Protein AF-A0A9D1C1U4-F1 (afdb_monomer_lite)

Sequence (308 aa):
MTIKELNSYFKNENCLIGSNNAYQFVYKVNNRIFSPVHDNTEYKKKMRYGLSLIKNTNAEGFEELFSFFSDSNLLYNFDKKFNSLFNDFVNVFPYLIPIFGLKFYDGDINSMLCGYGITTLSIEDIKSFYIDLYETLTEMLSLVIALNNLMHRNDYRIMVSNPRKISDFSNFISLSKGNKKKFINSNEFFDCTFKDSMESNIRNAFGHNDYEFRGSTQEIIYNTSGNLNDRREQSMFLAELCYNTLNMFLSLLNFYFLVYYVRRTKYAVTNSLSSHISELDLEDSSEKAGRNDKCPCGSGEKYKKCCG

Radius of gyration: 21.21 Å; chains: 1; bounding box: 51×63×48 Å

Structure (mmCIF, N/CA/C/O backbone):
data_AF-A0A9D1C1U4-F1
#
_entry.id   AF-A0A9D1C1U4-F1
#
loop_
_atom_site.group_PDB
_atom_site.id
_atom_site.type_symbol
_atom_site.label_atom_id
_atom_site.label_alt_id
_atom_site.label_comp_id
_atom_site.label_asym_id
_atom_site.label_entity_id
_atom_site.label_seq_id
_atom_site.pdbx_PDB_ins_code
_atom_site.Cartn_x
_atom_site.Cartn_y
_atom_site.Cartn_z
_atom_site.occupancy
_atom_site.B_iso_or_equiv
_atom_site.auth_seq_id
_atom_site.auth_comp_id
_atom_site.auth_asym_id
_atom_site.auth_atom_id
_atom_site.pdbx_PDB_model_num
ATOM 1 N N . MET A 1 1 ? 2.023 26.197 -5.159 1.00 52.44 1 MET A N 1
ATOM 2 C CA . MET A 1 1 ? 2.432 26.870 -3.921 1.00 52.44 1 MET A CA 1
ATOM 3 C C . MET A 1 1 ? 3.819 27.431 -4.160 1.00 52.44 1 MET A C 1
ATOM 5 O O . MET A 1 1 ? 4.689 26.675 -4.579 1.00 52.44 1 MET A O 1
ATOM 9 N N . THR A 1 2 ? 4.007 28.737 -4.029 1.00 46.97 2 THR A N 1
ATOM 10 C CA . THR A 1 2 ? 5.319 29.372 -4.215 1.00 46.97 2 THR A CA 1
ATOM 11 C C . THR A 1 2 ? 6.191 29.158 -2.973 1.00 46.97 2 THR A C 1
ATOM 13 O O . THR A 1 2 ? 5.682 28.968 -1.870 1.00 46.97 2 THR A O 1
ATOM 16 N N . ILE A 1 3 ? 7.519 29.227 -3.117 1.00 44.12 3 ILE A N 1
ATOM 17 C CA . ILE A 1 3 ? 8.463 29.190 -1.978 1.00 44.12 3 ILE A CA 1
ATOM 18 C C . ILE A 1 3 ? 8.113 30.274 -0.938 1.00 44.12 3 ILE A C 1
ATOM 20 O O . ILE A 1 3 ? 8.284 30.081 0.263 1.00 44.12 3 ILE A O 1
ATOM 24 N N . LYS A 1 4 ? 7.549 31.400 -1.392 1.00 42.75 4 LYS A N 1
ATOM 25 C CA . LYS A 1 4 ? 7.045 32.485 -0.541 1.00 42.75 4 LYS A CA 1
ATOM 26 C C . LYS A 1 4 ? 5.867 32.058 0.340 1.00 42.75 4 LYS A C 1
ATOM 28 O O . LYS A 1 4 ? 5.852 32.409 1.515 1.00 42.75 4 LYS A O 1
ATOM 33 N N . GLU A 1 5 ? 4.922 31.293 -0.201 1.00 49.78 5 GLU A N 1
ATOM 34 C CA . GLU A 1 5 ? 3.767 30.770 0.545 1.00 49.78 5 GLU A CA 1
ATOM 35 C C . GLU A 1 5 ? 4.199 29.729 1.581 1.00 49.78 5 GLU A C 1
ATOM 37 O O . GLU A 1 5 ? 3.782 29.819 2.732 1.00 49.78 5 GLU A O 1
ATOM 42 N N . LEU A 1 6 ? 5.112 28.819 1.215 1.00 49.91 6 LEU A N 1
ATOM 43 C CA . LEU A 1 6 ? 5.733 27.874 2.154 1.00 49.91 6 LEU A CA 1
ATOM 44 C C . LEU A 1 6 ? 6.430 28.613 3.304 1.00 49.91 6 LEU A C 1
ATOM 46 O O . LEU A 1 6 ? 6.151 28.348 4.469 1.00 49.91 6 LEU A O 1
ATOM 50 N N . ASN A 1 7 ? 7.281 29.591 2.988 1.00 46.16 7 ASN A N 1
ATOM 51 C CA . ASN A 1 7 ? 8.045 30.346 3.985 1.00 46.16 7 ASN A CA 1
ATOM 52 C C . ASN A 1 7 ? 7.170 31.216 4.899 1.00 46.16 7 ASN A C 1
ATOM 54 O O . ASN A 1 7 ? 7.500 31.386 6.072 1.00 46.16 7 ASN A O 1
ATOM 58 N N . SER A 1 8 ? 6.065 31.766 4.389 1.00 52.78 8 SER A N 1
ATOM 59 C CA . SER A 1 8 ? 5.084 32.483 5.213 1.00 52.78 8 SER A CA 1
ATOM 60 C C . SER A 1 8 ? 4.370 31.542 6.185 1.00 52.78 8 SER A C 1
ATOM 62 O O . SER A 1 8 ? 4.103 31.930 7.320 1.00 52.78 8 SER A O 1
ATOM 64 N N . TYR A 1 9 ? 4.100 30.305 5.761 1.00 48.69 9 TYR A N 1
ATOM 65 C CA . TYR A 1 9 ? 3.496 29.269 6.599 1.00 48.69 9 TYR A CA 1
ATOM 66 C C . TYR A 1 9 ? 4.453 28.804 7.712 1.00 48.69 9 TYR A C 1
ATOM 68 O O . TYR A 1 9 ? 4.051 28.708 8.867 1.00 48.69 9 TYR A O 1
ATOM 76 N N . PHE A 1 10 ? 5.741 28.610 7.396 1.00 48.19 10 PHE A N 1
ATOM 77 C CA . PHE A 1 10 ? 6.774 28.218 8.370 1.00 48.19 10 PHE A CA 1
ATOM 78 C C . PHE A 1 10 ? 7.138 29.310 9.388 1.00 48.19 10 PHE A C 1
ATOM 80 O O . PHE A 1 10 ? 7.647 28.989 10.457 1.00 48.19 10 PHE A O 1
ATOM 87 N N . LYS A 1 11 ? 6.911 30.594 9.076 1.00 49.59 11 LYS A N 1
ATOM 88 C CA . LYS A 1 11 ? 7.202 31.710 9.996 1.00 49.59 11 LYS A CA 1
ATOM 89 C C . LYS A 1 11 ? 6.114 31.960 11.040 1.00 49.59 11 LYS A C 1
ATOM 91 O O . LYS A 1 11 ? 6.431 32.500 12.095 1.00 49.59 11 LYS A O 1
ATOM 96 N N . ASN A 1 12 ? 4.860 31.617 10.741 1.00 47.84 12 ASN A N 1
ATOM 97 C CA . ASN A 1 12 ? 3.715 31.982 11.583 1.00 47.84 12 ASN A CA 1
ATOM 98 C C . ASN A 1 12 ? 3.310 30.903 12.590 1.00 47.84 12 ASN A C 1
ATOM 100 O O . ASN A 1 12 ? 2.636 31.215 13.568 1.00 47.84 12 ASN A O 1
ATOM 104 N N . GLU A 1 13 ? 3.737 29.657 12.403 1.00 44.12 13 GLU A N 1
ATOM 105 C CA . GLU A 1 13 ? 3.533 28.612 13.397 1.00 44.12 13 GLU A CA 1
ATOM 106 C C . GLU A 1 13 ? 4.868 28.298 14.066 1.00 44.12 13 GLU A C 1
ATOM 108 O O . GLU A 1 13 ? 5.798 27.820 13.419 1.00 44.12 13 GLU A O 1
ATOM 113 N N . ASN A 1 14 ? 4.957 28.536 15.379 1.00 38.69 14 ASN A N 1
ATOM 114 C CA . ASN A 1 14 ? 5.928 27.869 16.246 1.00 38.69 14 ASN A CA 1
ATOM 115 C C . ASN A 1 14 ? 5.664 26.360 16.145 1.00 38.69 14 ASN A C 1
ATOM 117 O O . ASN A 1 14 ? 4.955 25.780 16.968 1.00 38.69 14 ASN A O 1
ATOM 121 N N . CYS A 1 15 ? 6.165 25.748 15.074 1.00 38.00 15 CYS A N 1
ATOM 122 C CA . CYS A 1 15 ? 5.953 24.359 14.722 1.00 38.00 15 CYS A CA 1
ATOM 123 C C . CYS A 1 15 ? 6.810 23.514 15.663 1.00 38.00 15 CYS A C 1
ATOM 125 O O . CYS A 1 15 ? 7.892 23.039 15.327 1.00 38.00 15 CYS A O 1
ATOM 127 N N . LEU A 1 16 ? 6.335 23.385 16.901 1.00 34.03 16 LEU A N 1
ATOM 128 C CA . LEU A 1 16 ? 6.795 22.358 17.810 1.00 34.03 16 LEU A CA 1
ATOM 129 C C . LEU A 1 16 ? 6.400 21.031 17.165 1.00 34.03 16 LEU A C 1
ATOM 131 O O . LEU A 1 16 ? 5.218 20.668 17.110 1.00 34.03 16 LEU A O 1
ATOM 135 N N . ILE A 1 17 ? 7.414 20.358 16.622 1.00 35.81 17 ILE A N 1
ATOM 136 C CA . ILE A 1 17 ? 7.396 18.964 16.189 1.00 35.81 17 ILE A CA 1
ATOM 137 C C . ILE A 1 17 ? 6.839 18.162 17.375 1.00 35.81 17 ILE A C 1
ATOM 139 O O . ILE A 1 17 ? 7.536 17.923 18.354 1.00 35.81 17 ILE A O 1
ATOM 143 N N . GLY A 1 18 ? 5.538 17.868 17.341 1.00 35.97 18 GLY A N 1
ATOM 144 C CA . GLY A 1 18 ? 4.796 17.319 18.481 1.00 35.97 18 GLY A CA 1
ATOM 145 C C . GLY A 1 18 ? 3.327 17.751 18.558 1.00 35.97 18 GLY A C 1
ATOM 146 O O . GLY A 1 18 ? 2.528 17.060 19.181 1.00 35.97 18 GLY A O 1
ATOM 147 N N . SER A 1 19 ? 2.931 18.843 17.895 1.00 46.69 19 SER A N 1
ATOM 148 C CA . SER A 1 19 ? 1.519 19.245 17.798 1.00 46.69 19 SER A CA 1
ATOM 149 C C . SER A 1 19 ? 0.827 18.641 16.564 1.00 46.69 19 SER A C 1
ATOM 151 O O . SER A 1 19 ? 1.435 18.469 15.507 1.00 46.69 19 SER A O 1
ATOM 153 N N . ASN A 1 20 ? -0.475 18.347 16.675 1.00 56.94 20 ASN A N 1
ATOM 154 C CA . ASN A 1 20 ? -1.344 17.854 15.589 1.00 56.94 20 ASN A CA 1
ATOM 155 C C . ASN A 1 20 ? -1.240 18.712 14.299 1.00 56.94 20 ASN A C 1
ATOM 157 O O . ASN A 1 20 ? -1.415 18.208 13.190 1.00 56.94 20 ASN A O 1
ATOM 161 N N . ASN A 1 21 ? -0.871 19.990 14.433 1.00 57.84 21 ASN A N 1
ATOM 162 C CA . ASN A 1 21 ? -0.708 20.942 13.332 1.00 57.84 21 ASN A CA 1
ATOM 163 C C . ASN A 1 21 ? 0.473 20.594 12.411 1.00 57.84 21 ASN A C 1
ATOM 165 O O . ASN A 1 21 ? 0.313 20.597 11.191 1.00 57.84 21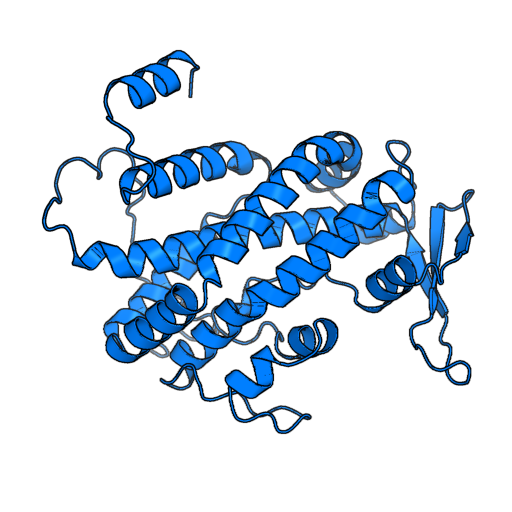 ASN A O 1
ATOM 169 N N . ALA A 1 22 ? 1.623 20.192 12.969 1.00 63.12 22 ALA A N 1
ATOM 170 C CA . ALA A 1 22 ? 2.789 19.782 12.180 1.00 63.12 22 ALA A CA 1
ATOM 171 C C . ALA A 1 22 ? 2.464 18.564 11.299 1.00 63.12 22 ALA A C 1
ATOM 173 O O . ALA A 1 22 ? 2.810 18.504 10.119 1.00 63.12 22 ALA A O 1
ATOM 174 N N . TYR A 1 23 ? 1.724 17.612 11.867 1.00 66.31 23 TYR A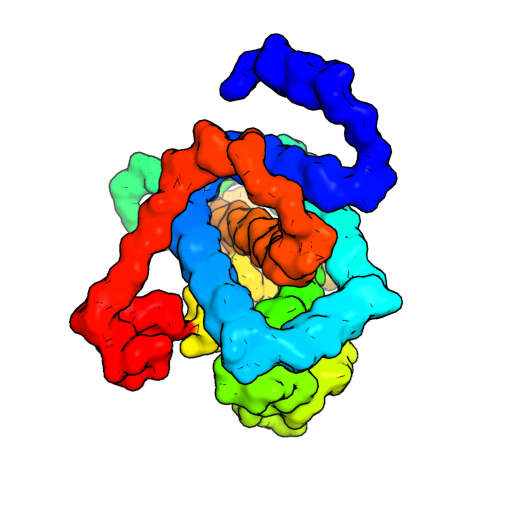 N 1
ATOM 175 C CA . TYR A 1 23 ? 1.318 16.392 11.181 1.00 66.31 23 TYR A CA 1
ATOM 176 C C . TYR A 1 23 ? 0.351 16.673 10.020 1.00 66.31 23 TYR A C 1
ATOM 178 O O . TYR A 1 23 ? 0.489 16.126 8.924 1.00 66.31 23 TYR A O 1
ATOM 186 N N . GLN A 1 24 ? -0.611 17.573 10.241 1.00 68.69 24 GLN A N 1
ATOM 187 C CA . GLN A 1 24 ? -1.529 18.041 9.201 1.00 68.69 24 GLN A CA 1
ATOM 188 C C . GLN A 1 24 ? -0.811 18.809 8.093 1.00 68.69 24 GLN A C 1
ATOM 190 O O . GLN A 1 24 ? -1.154 18.650 6.921 1.00 68.69 24 GLN A O 1
ATOM 195 N N . PHE A 1 25 ? 0.190 19.612 8.443 1.00 71.56 25 PHE A N 1
ATOM 196 C CA . PHE A 1 25 ? 0.987 20.345 7.472 1.00 71.56 25 PHE A CA 1
ATOM 197 C C . PHE A 1 25 ? 1.770 19.402 6.551 1.00 71.56 25 PHE A C 1
ATOM 199 O O . PHE A 1 25 ? 1.636 19.498 5.331 1.00 71.56 25 PHE A O 1
ATOM 206 N N . VAL A 1 26 ? 2.516 18.443 7.115 1.00 76.56 26 VAL A N 1
ATOM 207 C CA . VAL A 1 26 ? 3.280 17.456 6.327 1.00 76.56 26 VAL A CA 1
ATOM 208 C C . VAL A 1 26 ? 2.354 16.677 5.392 1.00 76.56 26 VAL A C 1
ATOM 210 O O . VAL A 1 26 ? 2.658 16.522 4.210 1.00 76.56 26 VAL A O 1
ATOM 213 N N . TYR A 1 27 ? 1.175 16.276 5.878 1.00 82.31 27 TYR A N 1
ATOM 214 C CA . TYR A 1 27 ? 0.151 15.650 5.042 1.00 82.31 27 TYR A CA 1
ATOM 215 C C . TYR A 1 27 ? -0.276 16.533 3.867 1.00 82.31 27 TYR A C 1
ATOM 217 O O . TYR A 1 27 ? -0.320 16.058 2.731 1.00 82.31 27 TYR A O 1
ATOM 225 N N . LYS A 1 28 ? -0.579 17.815 4.111 1.00 77.81 28 LYS A N 1
ATOM 226 C CA . LYS A 1 28 ? -1.004 18.753 3.060 1.00 77.81 28 LYS A CA 1
ATOM 227 C C . LYS A 1 28 ? 0.084 18.932 2.000 1.00 77.81 28 LYS A C 1
ATOM 229 O O . LYS A 1 28 ? -0.224 18.901 0.808 1.00 77.81 28 LYS A O 1
ATOM 234 N N . VAL A 1 29 ? 1.341 19.062 2.427 1.00 81.62 29 VAL A N 1
ATOM 235 C CA . VAL A 1 29 ? 2.502 19.166 1.532 1.00 81.62 29 VAL A CA 1
ATOM 236 C C . VAL A 1 29 ? 2.639 17.904 0.682 1.00 81.62 29 VAL A C 1
ATOM 238 O O . VAL A 1 29 ? 2.611 18.003 -0.544 1.00 81.62 29 VAL A O 1
ATOM 241 N N . ASN A 1 30 ? 2.683 16.722 1.302 1.00 83.50 30 ASN A N 1
ATOM 242 C CA . ASN A 1 30 ? 2.813 15.448 0.591 1.00 83.50 30 ASN A CA 1
ATOM 243 C C . ASN A 1 30 ? 1.658 15.223 -0.388 1.00 83.50 30 ASN A C 1
ATOM 245 O O . ASN A 1 30 ? 1.873 14.863 -1.543 1.00 83.50 30 ASN A O 1
ATOM 249 N N . ASN A 1 31 ? 0.426 15.506 0.035 1.00 81.88 31 ASN A N 1
ATOM 250 C CA . ASN A 1 31 ? -0.737 15.381 -0.828 1.00 81.88 31 ASN A CA 1
ATOM 251 C C . ASN A 1 31 ? -0.649 16.279 -2.074 1.00 81.88 31 ASN A C 1
ATOM 253 O O . ASN A 1 31 ? -1.061 15.871 -3.158 1.00 81.88 31 ASN A O 1
ATOM 257 N N . ARG A 1 32 ? -0.110 17.495 -1.939 1.00 81.31 32 ARG A N 1
ATOM 258 C CA . ARG A 1 32 ? 0.058 18.408 -3.075 1.00 81.31 32 ARG A CA 1
ATOM 259 C C . ARG A 1 32 ? 1.228 18.015 -3.975 1.00 81.31 32 ARG A C 1
ATOM 261 O O . ARG A 1 32 ? 1.112 18.167 -5.185 1.00 81.31 32 ARG A O 1
ATOM 268 N N . ILE A 1 33 ? 2.324 17.517 -3.403 1.00 83.62 33 ILE A N 1
ATOM 269 C CA . ILE A 1 33 ? 3.478 17.008 -4.162 1.00 83.62 33 ILE A CA 1
ATOM 270 C C . ILE A 1 33 ? 3.050 15.842 -5.059 1.00 83.62 33 ILE A C 1
ATOM 272 O O . ILE A 1 33 ? 3.442 15.791 -6.220 1.00 83.62 33 ILE A O 1
ATOM 276 N N . PHE A 1 34 ? 2.208 14.942 -4.546 1.00 84.25 34 PHE A N 1
ATOM 277 C CA . PHE A 1 34 ? 1.822 13.727 -5.263 1.00 84.25 34 PHE A CA 1
ATOM 278 C C . PHE A 1 34 ? 0.554 13.825 -6.098 1.00 84.25 34 PHE A C 1
ATOM 280 O O . PHE A 1 34 ? 0.318 12.926 -6.902 1.00 84.25 34 PHE A O 1
ATOM 287 N N . SER A 1 35 ? -0.230 14.900 -5.985 1.00 84.00 35 SER A N 1
ATOM 288 C CA . SER A 1 35 ? -1.453 15.041 -6.782 1.00 84.00 35 SER A CA 1
ATOM 289 C C . SER A 1 35 ? -1.257 14.883 -8.301 1.00 84.00 35 SER A C 1
ATOM 291 O O . SER A 1 35 ? -2.175 14.372 -8.933 1.00 84.00 35 SER A O 1
ATOM 293 N N . PRO A 1 36 ? -0.110 15.249 -8.922 1.00 83.62 36 PRO A N 1
ATOM 294 C CA . PRO A 1 36 ? 0.104 14.999 -10.353 1.00 83.62 36 PRO A CA 1
ATOM 295 C C . PRO A 1 36 ? 0.349 13.524 -10.710 1.00 83.62 36 PRO A C 1
ATOM 297 O O . PRO A 1 36 ? 0.140 13.125 -11.851 1.00 83.62 36 PRO A O 1
ATOM 300 N N . VAL A 1 37 ? 0.836 12.720 -9.761 1.00 82.06 37 VAL A N 1
ATOM 301 C CA . VAL A 1 37 ? 1.250 11.320 -9.982 1.00 82.06 37 VAL A CA 1
ATOM 302 C C . VAL A 1 37 ? 0.176 10.336 -9.496 1.00 82.06 37 VAL A C 1
ATOM 304 O O . VAL A 1 37 ? 0.099 9.195 -9.970 1.00 82.06 37 VAL A O 1
ATOM 307 N N . HIS A 1 38 ? -0.664 10.789 -8.562 1.00 85.69 38 HIS A N 1
ATOM 308 C CA . HIS A 1 38 ? -1.634 9.981 -7.840 1.00 85.69 38 HIS A CA 1
ATOM 309 C C . HIS A 1 38 ? -2.914 10.767 -7.533 1.00 85.69 38 HIS A C 1
ATOM 311 O O . HIS A 1 38 ? -2.970 11.522 -6.558 1.00 85.69 38 HIS A O 1
ATOM 317 N N . ASP A 1 39 ? -3.959 10.559 -8.336 1.00 84.31 39 ASP A N 1
ATOM 318 C CA . ASP A 1 39 ? -5.303 11.005 -7.968 1.00 84.31 39 ASP A CA 1
ATOM 319 C C . ASP A 1 39 ? -5.899 10.042 -6.937 1.00 84.31 39 ASP A C 1
ATOM 321 O O . ASP A 1 39 ? -6.169 8.871 -7.198 1.00 84.31 39 ASP A O 1
ATOM 325 N N . ASN A 1 40 ? -6.085 10.559 -5.731 1.00 83.38 40 ASN A N 1
ATOM 326 C CA . ASN A 1 40 ? -6.606 9.839 -4.579 1.00 83.38 40 ASN A CA 1
ATOM 327 C C . ASN A 1 40 ? -7.910 10.458 -4.060 1.00 83.38 40 ASN A C 1
ATOM 329 O O . ASN A 1 40 ? -8.286 10.214 -2.913 1.00 83.38 40 ASN A O 1
ATOM 333 N N . THR A 1 41 ? -8.594 11.277 -4.859 1.00 85.44 41 THR A N 1
ATOM 334 C CA . THR A 1 41 ? -9.794 12.010 -4.432 1.00 85.44 41 THR A CA 1
ATOM 335 C C . THR A 1 41 ? -10.880 11.061 -3.926 1.00 85.44 41 THR A C 1
ATOM 337 O O . THR A 1 41 ? -11.349 11.189 -2.790 1.00 85.44 41 THR A O 1
ATOM 340 N N . GLU A 1 42 ? -11.203 10.035 -4.711 1.00 85.88 42 GLU A N 1
ATOM 341 C CA . GLU A 1 42 ? -12.190 9.017 -4.336 1.00 85.88 42 GLU A CA 1
ATOM 342 C C . GLU A 1 42 ? -11.719 8.152 -3.162 1.00 85.88 42 GLU A C 1
ATOM 344 O O . GLU A 1 42 ? -12.482 7.886 -2.230 1.00 85.88 42 GLU A O 1
ATOM 349 N N . TYR A 1 43 ? -10.431 7.795 -3.135 1.00 88.19 43 TYR A N 1
ATOM 350 C CA . TYR A 1 43 ? -9.836 7.068 -2.014 1.00 88.19 43 TYR A CA 1
ATOM 351 C C . TYR A 1 43 ? -10.020 7.826 -0.691 1.00 88.19 43 TYR A C 1
ATOM 353 O O . TYR A 1 43 ? -10.511 7.273 0.293 1.00 88.19 43 TYR A O 1
ATOM 361 N N . LYS A 1 44 ? -9.704 9.124 -0.669 1.00 85.88 44 LYS A N 1
ATOM 362 C CA . LYS A 1 44 ? -9.859 9.984 0.510 1.00 85.88 44 LYS A CA 1
ATOM 363 C C . LYS A 1 44 ? -11.306 10.095 0.975 1.00 85.88 44 LYS A C 1
ATOM 365 O O . LYS A 1 44 ? -11.561 10.044 2.179 1.00 85.88 44 LYS A O 1
ATOM 370 N N . LYS A 1 45 ? -12.256 10.286 0.049 1.00 86.44 45 LYS A N 1
ATOM 371 C CA . LYS A 1 45 ? -13.693 10.328 0.374 1.00 86.44 45 LYS A CA 1
ATOM 372 C C . LYS A 1 45 ? -14.117 9.027 1.051 1.00 86.44 45 LYS A C 1
ATOM 374 O O . LYS A 1 45 ? -14.703 9.064 2.132 1.00 86.44 45 LYS A O 1
ATOM 379 N N . LYS A 1 46 ? -13.721 7.890 0.477 1.00 88.94 46 LYS A N 1
ATOM 380 C CA . LYS A 1 46 ? -14.017 6.566 1.021 1.00 88.94 46 LYS A CA 1
ATOM 381 C C . LYS A 1 46 ? -13.408 6.349 2.407 1.00 88.94 46 LYS A C 1
ATOM 383 O O . LYS A 1 46 ? -14.127 5.961 3.320 1.00 88.94 46 LYS A O 1
ATOM 388 N N . MET A 1 47 ? -12.125 6.652 2.611 1.00 90.94 47 MET A N 1
ATOM 389 C CA . MET A 1 47 ? -11.481 6.471 3.922 1.00 90.94 47 MET A CA 1
ATOM 390 C C . MET A 1 47 ? -12.135 7.328 5.012 1.00 90.94 47 MET A C 1
ATOM 392 O O . MET A 1 47 ? -12.405 6.828 6.104 1.00 90.94 47 MET A O 1
ATOM 396 N N . ARG A 1 48 ? -12.458 8.594 4.707 1.00 88.19 48 ARG A N 1
ATOM 397 C CA . ARG A 1 48 ? -13.192 9.476 5.631 1.00 88.19 48 ARG A CA 1
ATOM 398 C C . ARG A 1 48 ? -14.561 8.904 5.988 1.00 88.19 48 ARG A C 1
ATOM 400 O O . ARG A 1 48 ? -14.904 8.854 7.166 1.00 88.19 48 ARG A O 1
ATOM 407 N N . TYR A 1 49 ? -15.311 8.441 4.988 1.00 88.94 49 TYR A N 1
ATOM 408 C CA . TYR A 1 49 ? -16.613 7.816 5.201 1.00 88.94 49 TYR A CA 1
ATOM 409 C C . TYR A 1 49 ? -16.503 6.579 6.101 1.00 88.94 49 TYR A C 1
ATOM 411 O O . TYR A 1 49 ? -17.187 6.507 7.121 1.00 88.94 49 TYR A O 1
ATOM 419 N N . GLY A 1 50 ? -15.597 5.649 5.786 1.00 90.00 50 GLY A N 1
ATOM 420 C CA . GLY A 1 50 ? -15.449 4.410 6.546 1.00 90.00 50 GLY A CA 1
ATOM 421 C C . GLY A 1 50 ? -15.072 4.645 8.009 1.00 90.00 50 GLY A C 1
ATOM 422 O O . GLY A 1 50 ? -15.673 4.069 8.912 1.00 90.00 50 GLY A O 1
ATOM 423 N N . LEU A 1 51 ? -14.129 5.555 8.259 1.00 91.44 51 LEU A N 1
ATOM 424 C CA . LEU A 1 51 ? -13.733 5.915 9.621 1.00 91.44 51 LEU A CA 1
ATOM 425 C C . LEU A 1 51 ? -14.848 6.645 10.378 1.00 91.44 51 LEU A C 1
ATOM 427 O O . LEU A 1 51 ? -15.023 6.410 11.572 1.00 91.44 51 LEU A O 1
ATOM 431 N N . SER A 1 52 ? -15.637 7.486 9.698 1.00 88.44 52 SER A N 1
ATOM 432 C CA . SER A 1 52 ? -16.806 8.123 10.317 1.00 88.44 52 SER A CA 1
ATOM 433 C C . SER A 1 52 ? -17.869 7.100 10.724 1.00 88.44 52 SER A C 1
ATOM 435 O O . SER A 1 52 ? -18.438 7.208 11.808 1.00 88.44 52 SER A O 1
ATOM 437 N N . LEU A 1 53 ? -18.090 6.072 9.898 1.00 89.31 53 LEU A N 1
ATOM 438 C CA . LEU A 1 53 ? -19.052 5.012 10.174 1.00 89.31 53 LEU A CA 1
ATOM 439 C C . LEU A 1 53 ? -18.614 4.171 11.374 1.00 89.31 53 LEU A C 1
ATOM 441 O O . LEU A 1 53 ? -19.404 3.989 12.298 1.00 89.31 53 LEU A O 1
ATOM 445 N N . ILE A 1 54 ? -17.348 3.738 11.402 1.00 92.00 54 ILE A N 1
ATOM 446 C CA . ILE A 1 54 ? -16.756 3.049 12.557 1.00 92.00 54 ILE A CA 1
ATOM 447 C C . ILE A 1 54 ? -16.934 3.889 13.820 1.00 92.00 54 ILE A C 1
ATOM 449 O O . ILE A 1 54 ? -17.434 3.393 14.819 1.00 92.00 54 ILE A O 1
ATOM 453 N N . LYS A 1 55 ? -16.577 5.174 13.783 1.00 86.75 55 LYS A N 1
ATOM 454 C CA . LYS A 1 55 ? -16.652 6.033 14.969 1.00 86.75 55 LYS A CA 1
ATOM 455 C C . LYS A 1 55 ? -18.083 6.212 15.482 1.00 86.75 55 LYS A C 1
ATOM 457 O O . LYS A 1 55 ? -18.288 6.267 16.687 1.00 86.75 55 LYS A O 1
ATOM 462 N N . ASN A 1 56 ? -19.064 6.295 14.585 1.00 85.75 56 ASN A N 1
ATOM 463 C CA . ASN A 1 56 ? -20.470 6.455 14.961 1.00 85.75 56 ASN A CA 1
ATOM 464 C C . ASN A 1 56 ? -21.103 5.158 15.484 1.00 85.75 56 ASN A C 1
ATOM 466 O O . ASN A 1 56 ? -22.045 5.219 16.267 1.00 85.75 56 ASN A O 1
ATOM 470 N N . THR A 1 57 ? -20.618 4.000 15.034 1.00 89.50 57 THR A N 1
ATOM 471 C CA . THR A 1 57 ? -21.182 2.685 15.387 1.00 89.50 57 THR A CA 1
ATOM 472 C C . THR A 1 57 ? -20.437 2.007 16.535 1.00 89.50 57 THR A C 1
ATOM 474 O O . THR A 1 57 ? -21.053 1.295 17.322 1.00 89.50 57 THR A O 1
ATOM 477 N N . ASN A 1 58 ? -19.133 2.252 16.657 1.00 92.19 58 ASN A N 1
ATOM 478 C CA . ASN A 1 58 ? -18.237 1.621 17.617 1.00 92.19 58 ASN A CA 1
ATOM 479 C C . ASN A 1 58 ? -17.048 2.532 17.976 1.00 92.19 58 ASN A C 1
ATOM 481 O O . ASN A 1 58 ? -15.891 2.275 17.628 1.00 92.19 58 ASN A O 1
ATOM 485 N N . ALA A 1 59 ? -17.343 3.631 18.672 1.00 91.38 59 ALA A N 1
ATOM 486 C CA . ALA A 1 59 ? -16.325 4.574 19.132 1.00 91.38 59 ALA A CA 1
ATOM 487 C C . ALA A 1 59 ? -15.307 3.922 20.085 1.00 91.38 59 ALA A C 1
ATOM 489 O O . ALA A 1 59 ? -14.113 4.175 19.959 1.00 91.38 59 ALA A O 1
ATOM 490 N N . GLU A 1 60 ? -15.768 3.074 21.007 1.00 94.44 60 GLU A N 1
ATOM 491 C CA . GLU A 1 60 ? -14.916 2.401 21.995 1.00 94.44 60 GLU A CA 1
ATOM 492 C C . GLU A 1 60 ? -13.919 1.449 21.323 1.00 94.44 60 GLU A C 1
ATOM 494 O O . GLU A 1 60 ? -12.716 1.564 21.544 1.00 94.44 60 GLU A O 1
ATOM 499 N N . GLY A 1 61 ? -14.376 0.597 20.401 1.00 95.19 61 GLY A N 1
ATOM 500 C CA . GLY A 1 61 ? -13.496 -0.297 19.650 1.00 95.19 61 GLY A CA 1
ATOM 501 C C . GLY A 1 61 ? -12.497 0.445 18.755 1.00 95.19 61 GLY A C 1
ATOM 502 O O . GLY A 1 61 ? -11.373 -0.023 18.567 1.00 95.19 61 GLY A O 1
ATOM 503 N N . PHE A 1 62 ? -12.859 1.625 18.236 1.00 95.81 62 PHE A N 1
ATOM 504 C CA . PHE A 1 62 ? -11.910 2.491 17.529 1.00 95.81 62 PHE A CA 1
ATOM 505 C C . PHE A 1 62 ? -10.828 3.042 18.463 1.00 95.81 62 PHE A C 1
ATOM 507 O O . PHE A 1 62 ? -9.657 3.077 18.085 1.00 95.81 62 PHE A O 1
ATOM 514 N N . GLU A 1 63 ? -11.202 3.459 19.672 1.00 94.56 63 GLU A N 1
ATOM 515 C CA . GLU A 1 63 ? -10.268 3.949 20.688 1.00 94.56 63 GLU A CA 1
ATOM 516 C C . GLU A 1 63 ? -9.319 2.847 21.178 1.00 94.56 63 GLU A C 1
ATOM 518 O O . GLU A 1 63 ? -8.111 3.077 21.283 1.00 94.56 63 GLU A O 1
ATOM 523 N N . GLU A 1 64 ? -9.825 1.628 21.386 1.00 96.12 64 GLU A N 1
ATOM 524 C CA . GLU A 1 64 ? -9.000 0.457 21.704 1.00 96.12 64 GLU A CA 1
ATOM 525 C C . GLU A 1 64 ? -8.007 0.138 20.577 1.00 96.12 64 GLU A C 1
ATOM 527 O O . GLU A 1 64 ? -6.815 -0.037 20.837 1.00 96.12 64 GLU A O 1
ATOM 532 N N . LEU A 1 65 ? -8.469 0.109 19.320 1.00 96.25 65 LEU A N 1
ATOM 533 C CA . LEU A 1 65 ? -7.612 -0.113 18.151 1.00 96.25 65 LEU A CA 1
ATOM 534 C C . LEU A 1 65 ? -6.535 0.971 18.057 1.00 96.25 65 LEU A C 1
ATOM 536 O O . LEU A 1 65 ? -5.355 0.662 17.880 1.00 96.25 65 LEU A O 1
ATOM 540 N N . PHE A 1 66 ? -6.918 2.244 18.175 1.00 95.25 66 PHE A N 1
ATOM 541 C CA . PHE A 1 66 ? -5.976 3.356 18.082 1.00 95.25 66 PHE A CA 1
ATOM 542 C C . PHE A 1 66 ? -4.899 3.269 19.168 1.00 95.25 66 PHE A C 1
ATOM 544 O O . PHE A 1 66 ? -3.716 3.452 18.867 1.00 95.25 66 PHE A O 1
ATOM 551 N N . SER A 1 67 ? -5.301 2.961 20.403 1.00 95.12 67 SER A N 1
ATOM 552 C CA . SER A 1 67 ? -4.388 2.801 21.538 1.00 95.12 67 SER A CA 1
ATOM 553 C C . SER A 1 67 ? -3.445 1.626 21.302 1.00 95.12 67 SER A C 1
ATOM 555 O O . SER A 1 67 ? -2.235 1.808 21.353 1.00 95.12 67 SER A O 1
ATOM 557 N N . PHE A 1 68 ? -3.959 0.469 20.867 1.00 95.44 68 PHE A N 1
ATOM 558 C CA . PHE A 1 68 ? -3.130 -0.685 20.514 1.00 95.44 68 PHE A CA 1
ATOM 559 C C . PHE A 1 68 ? -2.034 -0.328 19.498 1.00 95.44 68 PHE A C 1
ATOM 561 O O . PHE A 1 68 ? -0.861 -0.623 19.723 1.00 95.44 68 PHE A O 1
ATOM 568 N N . PHE A 1 69 ? -2.383 0.336 18.392 1.00 95.25 69 PHE A N 1
ATOM 569 C CA . PHE A 1 69 ? -1.421 0.712 17.348 1.00 95.25 69 PHE A CA 1
ATOM 570 C C . PHE A 1 69 ? -0.453 1.831 17.776 1.00 95.25 69 PHE A C 1
ATOM 572 O O . PHE A 1 69 ? 0.665 1.909 17.255 1.00 95.25 69 PHE A O 1
ATOM 579 N N . SER A 1 70 ? -0.870 2.701 18.695 1.00 91.75 70 SER A N 1
ATOM 580 C CA . SER A 1 70 ? -0.042 3.794 19.215 1.00 91.75 70 SER A CA 1
ATOM 581 C C . SER A 1 70 ? 0.940 3.294 20.273 1.00 91.75 70 SER A C 1
ATOM 583 O O . SER A 1 70 ? 2.141 3.511 20.134 1.00 91.75 70 SER A O 1
ATOM 585 N N . ASP A 1 71 ? 0.449 2.554 21.267 1.00 94.00 71 ASP A N 1
ATOM 586 C CA . ASP A 1 71 ? 1.221 2.059 22.412 1.00 94.00 71 ASP A CA 1
ATOM 587 C C . ASP A 1 71 ? 2.251 1.001 21.992 1.00 94.00 71 ASP A C 1
ATOM 589 O O . ASP A 1 71 ? 3.344 0.918 22.550 1.00 94.00 71 ASP A O 1
ATOM 593 N N . SER A 1 72 ? 1.949 0.230 20.942 1.00 92.06 72 SER A N 1
ATOM 594 C CA . SER A 1 72 ? 2.893 -0.710 20.320 1.00 92.06 72 SER A CA 1
ATOM 595 C C . SER A 1 72 ? 3.901 -0.050 19.365 1.00 92.06 72 SER A C 1
ATOM 597 O O . SER A 1 72 ? 4.679 -0.748 18.712 1.00 92.06 72 SER A O 1
ATOM 599 N N . ASN A 1 73 ? 3.904 1.285 19.248 1.00 91.38 73 ASN A N 1
ATOM 600 C CA . ASN A 1 73 ? 4.717 2.062 18.303 1.00 91.38 73 ASN A CA 1
ATOM 601 C C . ASN A 1 73 ? 4.511 1.705 16.817 1.00 91.38 73 ASN A C 1
ATOM 603 O O . ASN A 1 73 ? 5.303 2.126 15.968 1.00 91.38 73 ASN A O 1
ATOM 607 N N . LEU A 1 74 ? 3.453 0.972 16.455 1.00 92.88 74 LEU A N 1
ATOM 608 C CA . LEU A 1 74 ? 3.197 0.584 15.065 1.00 92.88 74 LEU A CA 1
ATOM 609 C C . LEU A 1 74 ? 2.960 1.805 14.173 1.00 92.88 74 LEU A C 1
ATOM 611 O O . LEU A 1 74 ? 3.581 1.903 13.116 1.00 92.88 74 LEU A O 1
ATOM 615 N N . LEU A 1 75 ? 2.143 2.775 14.607 1.00 92.06 75 LEU A N 1
ATOM 616 C CA . LEU A 1 75 ? 1.896 3.981 13.799 1.00 92.06 75 LEU A CA 1
ATOM 617 C C . LEU A 1 75 ? 3.167 4.814 13.592 1.00 92.06 75 LEU A C 1
ATOM 619 O O . LEU A 1 75 ? 3.391 5.339 12.506 1.00 92.06 75 LEU A O 1
ATOM 623 N N . TYR A 1 76 ? 4.016 4.925 14.617 1.00 90.19 76 TYR A N 1
ATOM 624 C CA . TYR A 1 76 ? 5.303 5.615 14.499 1.00 90.19 76 TYR A CA 1
ATOM 625 C C . TYR A 1 76 ? 6.239 4.891 13.518 1.00 90.19 76 TYR A C 1
ATOM 627 O O . TYR A 1 76 ? 6.852 5.514 12.649 1.00 90.19 76 TYR A O 1
ATOM 635 N N . ASN A 1 77 ? 6.310 3.561 13.609 1.00 92.62 77 ASN A N 1
ATOM 636 C CA . ASN A 1 77 ? 7.114 2.745 12.704 1.00 92.62 77 ASN A CA 1
ATOM 637 C C . ASN A 1 77 ? 6.622 2.831 11.254 1.00 92.62 77 ASN A C 1
ATOM 639 O O . ASN A 1 77 ? 7.444 2.861 10.337 1.00 92.62 77 ASN A O 1
ATOM 643 N N . PHE A 1 78 ? 5.307 2.915 11.039 1.00 94.50 78 PHE A N 1
ATOM 644 C CA . PHE A 1 78 ? 4.724 3.140 9.717 1.00 94.50 78 PHE A CA 1
ATOM 645 C C . PHE A 1 78 ? 5.196 4.461 9.113 1.00 94.50 78 PHE A C 1
ATOM 647 O O . PHE A 1 78 ? 5.632 4.472 7.964 1.00 94.50 78 PHE A O 1
ATOM 654 N N . ASP A 1 79 ? 5.205 5.543 9.889 1.00 90.62 79 ASP A N 1
ATOM 655 C CA . ASP A 1 79 ? 5.678 6.845 9.412 1.00 90.62 79 ASP A CA 1
ATOM 656 C C . ASP A 1 79 ? 7.168 6.829 9.083 1.00 90.62 79 ASP A C 1
ATOM 658 O O . ASP A 1 79 ? 7.593 7.348 8.051 1.00 90.62 79 ASP A O 1
ATOM 662 N N . LYS A 1 80 ? 7.978 6.213 9.952 1.00 92.75 80 LYS A N 1
ATOM 663 C CA . LYS A 1 80 ? 9.420 6.080 9.735 1.00 92.75 80 LYS A CA 1
ATOM 664 C C . LYS A 1 80 ? 9.710 5.337 8.429 1.00 92.75 80 LYS A C 1
ATOM 666 O O . LYS A 1 80 ? 10.526 5.799 7.635 1.00 92.75 80 LYS A O 1
ATOM 671 N N . LYS A 1 81 ? 9.024 4.214 8.194 1.00 95.75 81 LYS A N 1
ATOM 672 C CA . LYS A 1 81 ? 9.166 3.417 6.966 1.00 95.75 81 LYS A CA 1
ATOM 673 C C . LYS A 1 81 ? 8.666 4.165 5.738 1.00 95.75 81 LYS A C 1
ATOM 675 O O . LYS A 1 81 ? 9.349 4.161 4.720 1.00 95.75 81 LYS A O 1
ATOM 680 N N . PHE A 1 82 ? 7.529 4.854 5.851 1.00 94.38 82 PHE A N 1
ATOM 681 C CA . PHE A 1 82 ? 7.015 5.708 4.786 1.00 94.38 82 PHE A CA 1
ATOM 682 C C . PHE A 1 82 ? 8.038 6.769 4.377 1.00 94.38 82 PHE A C 1
ATOM 684 O O . PHE A 1 82 ? 8.349 6.882 3.200 1.00 94.38 82 PHE A O 1
ATOM 691 N N . ASN A 1 83 ? 8.593 7.514 5.337 1.00 91.50 83 ASN A N 1
ATOM 692 C CA . ASN A 1 83 ? 9.551 8.580 5.046 1.00 91.50 83 ASN A CA 1
ATOM 693 C C . ASN A 1 83 ? 10.851 8.044 4.426 1.00 91.50 83 ASN A C 1
ATOM 695 O O . ASN A 1 83 ? 11.392 8.680 3.525 1.00 91.50 83 ASN A O 1
ATOM 699 N N . SER A 1 84 ? 11.326 6.873 4.870 1.00 94.69 84 SER A N 1
ATOM 700 C CA . SER A 1 84 ? 12.480 6.202 4.258 1.00 94.69 84 SER A CA 1
ATOM 701 C C . SER A 1 84 ? 12.202 5.856 2.795 1.00 94.69 84 SER A C 1
ATOM 703 O O . SER A 1 84 ? 12.897 6.334 1.907 1.00 94.69 84 SER A O 1
ATOM 705 N N . LEU A 1 85 ? 11.119 5.120 2.535 1.00 96.81 85 LEU A N 1
ATOM 706 C CA . LEU A 1 85 ? 10.748 4.703 1.182 1.00 96.81 85 LEU A CA 1
ATOM 707 C C . LEU A 1 85 ? 10.363 5.875 0.279 1.00 96.81 85 LEU A C 1
ATOM 709 O O . LEU A 1 85 ? 10.553 5.810 -0.930 1.00 96.81 85 LEU A O 1
ATOM 713 N N . PHE A 1 86 ? 9.823 6.953 0.842 1.00 93.62 86 PHE A N 1
ATOM 714 C CA . PHE A 1 86 ? 9.595 8.196 0.118 1.00 93.62 86 PHE A CA 1
ATOM 715 C C . PHE A 1 86 ? 10.918 8.794 -0.371 1.00 93.62 86 PHE A C 1
ATOM 717 O O . PHE A 1 86 ? 11.012 9.179 -1.534 1.00 93.62 86 PHE A O 1
ATOM 724 N N . ASN A 1 87 ? 11.944 8.836 0.482 1.00 92.38 87 ASN A N 1
ATOM 725 C CA . ASN A 1 87 ? 13.267 9.312 0.090 1.00 92.38 87 ASN A CA 1
ATOM 726 C C . ASN A 1 87 ? 13.889 8.421 -0.998 1.00 92.38 87 ASN A C 1
ATOM 728 O O . ASN A 1 87 ? 14.425 8.934 -1.979 1.00 92.38 87 ASN A O 1
ATOM 732 N N . ASP A 1 88 ? 13.753 7.102 -0.875 1.00 95.44 88 ASP A N 1
ATOM 733 C CA . ASP A 1 88 ? 14.238 6.157 -1.887 1.00 95.44 88 ASP A CA 1
ATOM 734 C C . ASP A 1 88 ? 13.491 6.333 -3.216 1.00 95.44 88 ASP A C 1
ATOM 736 O O . ASP A 1 88 ? 14.104 6.394 -4.283 1.00 95.44 88 ASP A O 1
ATOM 740 N N . PHE A 1 89 ? 12.171 6.534 -3.159 1.00 95.12 89 PHE A N 1
ATOM 741 C CA . PHE A 1 89 ? 11.355 6.794 -4.339 1.00 95.12 89 PHE A CA 1
ATOM 742 C C . PHE A 1 89 ? 11.777 8.059 -5.081 1.00 95.12 89 PHE A C 1
ATOM 744 O O . PHE A 1 89 ? 11.800 8.046 -6.306 1.00 95.12 89 PHE A O 1
ATOM 751 N N . VAL A 1 90 ? 12.132 9.142 -4.383 1.00 92.31 90 VAL A N 1
ATOM 752 C CA . VAL A 1 90 ? 12.615 10.373 -5.038 1.00 92.31 90 VAL A CA 1
ATOM 753 C C . VAL A 1 90 ? 13.840 10.092 -5.917 1.00 92.31 90 VAL A C 1
ATOM 755 O O . VAL A 1 90 ? 13.958 10.679 -6.991 1.00 92.31 90 VAL A O 1
ATOM 758 N N . ASN A 1 91 ? 14.703 9.156 -5.510 1.00 93.06 91 ASN A N 1
ATOM 759 C CA . ASN A 1 91 ? 15.880 8.756 -6.282 1.00 93.06 91 ASN A CA 1
ATOM 760 C C . ASN A 1 91 ? 15.541 7.787 -7.426 1.00 93.06 91 ASN A C 1
ATOM 762 O O . ASN A 1 91 ? 16.135 7.875 -8.497 1.00 93.06 91 ASN A O 1
ATOM 766 N N . VAL A 1 92 ? 14.582 6.878 -7.219 1.00 95.12 92 VAL A N 1
ATOM 767 C CA . VAL A 1 92 ? 14.191 5.856 -8.209 1.00 95.12 92 VAL A CA 1
ATOM 768 C C . VAL A 1 92 ? 13.232 6.408 -9.275 1.00 95.12 92 VAL A C 1
ATOM 770 O O . VAL A 1 92 ? 13.262 5.984 -10.430 1.00 95.12 92 VAL A O 1
ATOM 773 N N . PHE A 1 93 ? 12.379 7.373 -8.924 1.00 94.69 93 PHE A N 1
ATOM 774 C CA . PHE A 1 93 ? 11.301 7.870 -9.780 1.00 94.69 93 PHE A CA 1
ATOM 775 C C . PHE A 1 93 ? 11.750 8.401 -11.149 1.00 94.69 93 PHE A C 1
ATOM 777 O O . PHE A 1 93 ? 11.071 8.073 -12.124 1.00 94.69 93 PHE A O 1
ATOM 784 N N . PRO A 1 94 ? 12.866 9.150 -11.292 1.00 94.88 94 PRO A N 1
ATOM 785 C CA . PRO A 1 94 ? 13.351 9.581 -12.603 1.00 94.88 94 PRO A CA 1
ATOM 786 C C . PRO A 1 94 ? 13.525 8.422 -13.589 1.00 94.88 94 PRO A C 1
ATOM 788 O O . PRO A 1 94 ? 13.203 8.555 -14.769 1.00 94.88 94 PRO A O 1
ATOM 791 N N . TYR A 1 95 ? 13.951 7.258 -13.098 1.00 95.94 95 TYR A N 1
ATOM 792 C CA . TYR A 1 95 ? 14.112 6.065 -13.919 1.00 95.94 95 TYR A CA 1
ATOM 793 C C . TYR A 1 95 ? 12.783 5.375 -14.246 1.00 95.94 95 TYR A C 1
ATOM 795 O O . TYR A 1 95 ? 12.682 4.689 -15.260 1.00 95.94 95 TYR A O 1
ATOM 803 N N . LEU A 1 96 ? 11.747 5.590 -13.433 1.00 95.75 96 LEU A N 1
ATOM 804 C CA . LEU A 1 96 ? 10.390 5.081 -13.649 1.00 95.75 96 LEU A CA 1
ATOM 805 C C . LEU A 1 96 ? 9.526 5.989 -14.535 1.00 95.75 96 LEU A C 1
ATOM 807 O O . LEU A 1 96 ? 8.387 5.627 -14.830 1.00 95.75 96 LEU A O 1
ATOM 811 N N . ILE A 1 97 ? 10.034 7.140 -14.995 1.00 94.19 97 ILE A N 1
ATOM 812 C CA . ILE A 1 97 ? 9.285 8.065 -15.862 1.00 94.19 97 ILE A CA 1
ATOM 813 C C . ILE A 1 97 ? 8.702 7.375 -17.107 1.00 94.19 97 ILE A C 1
ATOM 815 O O . ILE A 1 97 ? 7.528 7.623 -17.379 1.00 94.19 97 ILE A O 1
ATOM 819 N N . PRO A 1 98 ? 9.417 6.495 -17.844 1.00 93.75 98 PRO A N 1
ATOM 820 C CA . PRO A 1 98 ? 8.827 5.802 -18.992 1.00 93.75 98 PRO A CA 1
ATOM 821 C C . PRO A 1 98 ? 7.584 4.985 -18.617 1.00 93.75 98 PRO A C 1
ATOM 823 O O . PRO A 1 98 ? 6.572 5.042 -19.307 1.00 93.75 98 PRO A O 1
ATOM 826 N N . ILE A 1 99 ? 7.632 4.297 -17.474 1.00 94.44 99 ILE A N 1
ATOM 827 C CA . ILE A 1 99 ? 6.532 3.480 -16.947 1.00 94.44 99 ILE A CA 1
ATOM 828 C C . ILE A 1 99 ? 5.376 4.347 -16.458 1.00 94.44 99 ILE A C 1
ATOM 830 O O . ILE A 1 99 ? 4.216 4.042 -16.720 1.00 94.44 99 ILE A O 1
ATOM 834 N N . PHE A 1 100 ? 5.673 5.452 -15.771 1.00 92.75 100 PHE A N 1
ATOM 835 C CA . PHE A 1 100 ? 4.659 6.435 -15.400 1.00 92.75 100 PHE A CA 1
ATOM 836 C C . PHE A 1 100 ? 3.984 7.030 -16.644 1.00 92.75 100 PHE A C 1
ATOM 838 O O . PHE A 1 100 ? 2.763 7.182 -16.670 1.00 92.75 100 PHE A O 1
ATOM 845 N N . GLY A 1 101 ? 4.774 7.293 -17.686 1.00 91.69 101 GLY A N 1
ATOM 846 C CA . GLY A 1 101 ? 4.332 7.791 -18.981 1.00 91.69 101 GLY A CA 1
ATOM 847 C C . GLY A 1 101 ? 3.281 6.904 -19.643 1.00 91.69 101 GLY A C 1
ATOM 848 O O . GLY A 1 101 ? 2.362 7.441 -20.254 1.00 91.69 101 GLY A O 1
ATOM 849 N N . LEU A 1 102 ? 3.344 5.578 -19.449 1.00 90.25 102 LEU A N 1
ATOM 850 C CA . LEU A 1 102 ? 2.366 4.622 -19.994 1.00 90.25 102 LEU A CA 1
ATOM 851 C C . LEU A 1 102 ? 0.918 4.944 -19.597 1.00 90.25 102 LEU A C 1
ATOM 853 O O . LEU A 1 102 ? 0.003 4.609 -20.338 1.00 90.25 102 LEU A O 1
ATOM 857 N N . LYS A 1 103 ? 0.693 5.643 -18.474 1.00 86.00 103 LYS A N 1
ATOM 858 C CA . LYS A 1 103 ? -0.649 6.083 -18.051 1.00 86.00 103 LYS A CA 1
ATOM 859 C C . LYS A 1 103 ? -1.315 7.069 -19.017 1.00 86.00 103 LYS A C 1
ATOM 861 O O . LYS A 1 103 ? -2.521 7.269 -18.917 1.00 86.00 103 LYS A O 1
ATOM 866 N N . PHE A 1 104 ? -0.542 7.707 -19.893 1.00 88.88 104 PHE A N 1
ATOM 867 C CA . PHE A 1 104 ? -1.020 8.716 -20.840 1.00 88.88 104 PHE A CA 1
ATOM 868 C C . PHE A 1 104 ? -1.111 8.196 -22.279 1.00 88.88 104 PHE A C 1
ATOM 870 O O . PHE A 1 104 ? -1.444 8.969 -23.173 1.00 88.88 104 PHE A O 1
ATOM 877 N N . TYR A 1 105 ? -0.796 6.919 -22.512 1.00 87.12 105 TYR A N 1
ATOM 878 C CA . TYR A 1 105 ? -0.918 6.299 -23.828 1.00 87.12 105 TYR A CA 1
ATOM 879 C C . TYR A 1 105 ? -2.239 5.546 -23.951 1.00 87.12 105 TYR A C 1
ATOM 881 O O . TYR A 1 105 ? -2.646 4.820 -23.043 1.00 87.12 105 TYR A O 1
ATOM 889 N N . ASP A 1 106 ? -2.862 5.668 -25.119 1.00 81.75 106 ASP A N 1
ATOM 890 C CA . ASP A 1 106 ? -3.990 4.831 -25.505 1.00 81.75 106 ASP A CA 1
ATOM 891 C C . ASP A 1 106 ? -3.464 3.454 -25.939 1.00 81.75 106 ASP A C 1
ATOM 893 O O . ASP A 1 106 ? -2.736 3.330 -26.926 1.00 81.75 106 ASP A O 1
ATOM 897 N N . GLY A 1 107 ? -3.804 2.402 -25.193 1.00 81.00 107 GLY A N 1
ATOM 898 C CA . GLY A 1 107 ? -3.432 1.032 -25.542 1.00 81.00 107 GLY A CA 1
ATOM 899 C C . GLY A 1 107 ? -3.489 0.058 -24.371 1.00 81.00 107 GLY A C 1
ATOM 900 O O . GLY A 1 107 ? -3.678 0.442 -23.216 1.00 81.00 107 GLY A O 1
ATOM 901 N N . ASP A 1 108 ? -3.327 -1.230 -24.676 1.00 86.56 108 ASP A N 1
ATOM 902 C CA . ASP A 1 108 ? -3.189 -2.252 -23.643 1.00 86.56 108 ASP A CA 1
ATOM 903 C C . ASP A 1 108 ? -1.799 -2.165 -23.003 1.00 86.56 108 ASP A C 1
ATOM 905 O O . ASP A 1 108 ? -0.794 -2.577 -23.586 1.00 86.56 108 ASP A O 1
ATOM 909 N N . ILE A 1 109 ? -1.764 -1.636 -21.779 1.00 87.50 109 ILE A N 1
ATOM 910 C CA . ILE A 1 109 ? -0.546 -1.506 -20.977 1.00 87.50 109 ILE A CA 1
ATOM 911 C C . ILE A 1 109 ? 0.154 -2.862 -20.834 1.00 87.50 109 ILE A C 1
ATOM 913 O O . ILE A 1 109 ? 1.376 -2.907 -20.924 1.00 87.50 109 ILE A O 1
ATOM 917 N N . ASN A 1 110 ? -0.579 -3.968 -20.664 1.00 86.19 110 ASN A N 1
ATOM 918 C CA . ASN A 1 110 ? 0.046 -5.280 -20.454 1.00 86.19 110 ASN A CA 1
ATOM 919 C C . ASN A 1 110 ? 0.856 -5.714 -21.680 1.00 86.19 110 ASN A C 1
ATOM 921 O O . ASN A 1 110 ? 2.006 -6.126 -21.550 1.00 86.19 110 ASN A O 1
ATOM 925 N N . SER A 1 111 ? 0.295 -5.537 -22.879 1.00 85.38 111 SER A N 1
ATOM 926 C CA . SER A 1 111 ? 1.016 -5.775 -24.132 1.00 85.38 111 SER A CA 1
ATOM 927 C C . SER A 1 111 ? 2.281 -4.915 -24.247 1.00 85.38 111 SER A C 1
ATOM 929 O O . SER A 1 111 ? 3.302 -5.392 -24.738 1.00 85.38 111 SER A O 1
ATOM 931 N N . MET A 1 112 ? 2.254 -3.670 -23.761 1.00 87.12 112 MET A N 1
ATOM 932 C CA . MET A 1 112 ? 3.434 -2.796 -23.767 1.00 87.12 112 MET A CA 1
ATOM 933 C C . MET A 1 112 ? 4.502 -3.244 -22.759 1.00 87.12 112 MET A C 1
ATOM 935 O O . MET A 1 112 ? 5.686 -3.220 -23.082 1.00 87.12 112 MET A O 1
ATOM 939 N N . LEU A 1 113 ? 4.093 -3.682 -21.565 1.00 89.06 113 LEU A N 1
ATOM 940 C CA . LEU A 1 113 ? 5.005 -4.162 -20.519 1.00 89.06 113 LEU A CA 1
ATOM 941 C C . LEU A 1 113 ? 5.728 -5.456 -20.915 1.00 89.06 113 LEU A C 1
ATOM 943 O O . LEU A 1 113 ? 6.872 -5.651 -20.514 1.00 89.06 113 LEU A O 1
ATOM 947 N N . CYS A 1 114 ? 5.080 -6.315 -21.706 1.00 81.25 114 CYS A N 1
ATOM 948 C CA . CYS A 1 114 ? 5.665 -7.571 -22.181 1.00 81.25 114 CYS A CA 1
ATOM 949 C C . CYS A 1 114 ? 6.382 -7.448 -23.536 1.00 81.25 114 CYS A C 1
ATOM 951 O O . CYS A 1 114 ? 7.217 -8.284 -23.871 1.00 81.25 114 CYS A O 1
ATOM 953 N N . GLY A 1 115 ? 6.031 -6.444 -24.344 1.00 74.75 115 GLY A N 1
ATOM 954 C CA . GLY A 1 115 ? 6.562 -6.262 -25.698 1.00 74.75 115 GLY A CA 1
ATOM 955 C C . GLY A 1 115 ? 7.781 -5.343 -25.794 1.00 74.75 115 GLY A C 1
ATOM 956 O O . GLY A 1 115 ? 8.485 -5.380 -26.803 1.00 74.75 115 GLY A O 1
ATOM 957 N N . TYR A 1 116 ? 8.039 -4.522 -24.770 1.00 81.25 116 TYR A N 1
ATOM 958 C CA . TYR A 1 116 ? 9.105 -3.520 -24.774 1.00 81.25 116 TYR A CA 1
ATOM 959 C C . TYR A 1 116 ? 9.953 -3.576 -23.500 1.00 81.25 116 TYR A C 1
ATOM 961 O O . TYR A 1 116 ? 9.455 -3.815 -22.403 1.00 81.25 116 TYR A O 1
ATOM 969 N N . GLY A 1 117 ? 11.251 -3.313 -23.653 1.00 86.38 117 GLY A N 1
ATOM 970 C CA . GLY A 1 117 ? 12.176 -3.149 -22.533 1.00 86.38 117 GLY A CA 1
ATOM 971 C C . GLY A 1 117 ? 12.201 -1.721 -21.982 1.00 86.38 117 GLY A C 1
ATOM 972 O O . GLY A 1 117 ? 11.687 -0.781 -22.591 1.00 86.38 117 GLY A O 1
ATOM 973 N N . ILE A 1 118 ? 12.868 -1.549 -20.844 1.00 93.06 118 ILE A N 1
ATOM 974 C CA . ILE A 1 118 ? 13.185 -0.258 -20.233 1.00 93.06 118 ILE A CA 1
ATOM 975 C C . ILE A 1 118 ? 14.695 -0.002 -20.305 1.00 93.06 118 ILE A C 1
ATOM 977 O O . ILE A 1 118 ? 15.506 -0.871 -19.997 1.00 93.06 118 ILE A O 1
ATOM 981 N N . THR A 1 119 ? 15.097 1.195 -20.727 1.00 93.25 119 THR A N 1
ATOM 982 C CA . THR A 1 119 ? 16.518 1.570 -20.890 1.00 93.25 119 THR A CA 1
ATOM 983 C C . THR A 1 119 ? 17.018 2.534 -19.819 1.00 93.25 119 THR A C 1
ATOM 985 O O . THR A 1 119 ? 18.196 2.879 -19.800 1.00 93.25 119 THR A O 1
ATOM 988 N N . THR A 1 120 ? 16.131 2.989 -18.935 1.00 96.00 120 THR A N 1
ATOM 989 C CA . THR A 1 120 ? 16.427 3.994 -17.909 1.00 96.00 120 THR A CA 1
ATOM 990 C C . THR A 1 120 ? 16.965 3.405 -16.609 1.00 96.00 120 THR A C 1
ATOM 992 O O . THR A 1 120 ? 17.461 4.171 -15.794 1.00 96.00 120 THR A O 1
ATOM 995 N N . LEU A 1 121 ? 16.883 2.088 -16.400 1.00 95.81 121 LEU A N 1
ATOM 996 C CA . LEU A 1 121 ? 17.417 1.409 -15.215 1.00 95.81 121 LEU A CA 1
ATOM 997 C C . LEU A 1 121 ? 17.827 -0.033 -15.506 1.00 95.81 121 LEU A C 1
ATOM 999 O O . LEU A 1 121 ? 17.381 -0.643 -16.479 1.00 95.81 121 LEU A O 1
ATOM 1003 N N . SER A 1 122 ? 18.635 -0.580 -14.604 1.00 94.69 122 SER A N 1
ATOM 1004 C CA . SER A 1 122 ? 18.927 -2.002 -14.460 1.00 94.69 122 SER A CA 1
ATOM 1005 C C . SER A 1 122 ? 18.132 -2.619 -13.301 1.00 94.69 122 SER A C 1
ATOM 1007 O O . SER A 1 122 ? 17.541 -1.919 -12.481 1.00 94.69 122 SER A O 1
ATOM 1009 N N . ILE A 1 123 ? 18.138 -3.950 -13.190 1.00 93.44 123 ILE A N 1
ATOM 1010 C CA . ILE A 1 123 ? 17.489 -4.644 -12.063 1.00 93.44 123 ILE A CA 1
ATOM 1011 C C . ILE A 1 123 ? 18.053 -4.205 -10.714 1.00 93.44 123 ILE A C 1
ATOM 1013 O O . ILE A 1 123 ? 17.290 -4.038 -9.763 1.00 93.44 123 ILE A O 1
ATOM 1017 N N . GLU A 1 124 ? 19.366 -4.005 -10.619 1.00 92.38 124 GLU A N 1
ATOM 1018 C CA . GLU A 1 124 ? 20.011 -3.669 -9.347 1.00 92.38 124 GLU A CA 1
ATOM 1019 C C . GLU A 1 124 ? 19.571 -2.292 -8.823 1.00 92.38 124 GLU A C 1
ATOM 1021 O O . GLU A 1 124 ? 19.534 -2.086 -7.612 1.00 92.38 124 GLU A O 1
ATOM 1026 N N . ASP A 1 125 ? 19.129 -1.391 -9.708 1.00 94.12 125 ASP A N 1
ATOM 1027 C CA . ASP A 1 125 ? 18.625 -0.064 -9.332 1.00 94.12 125 ASP A CA 1
ATOM 1028 C C . ASP A 1 125 ? 17.248 -0.115 -8.642 1.00 94.12 125 ASP A C 1
ATOM 1030 O O . ASP A 1 125 ? 16.886 0.805 -7.909 1.00 94.12 125 ASP A O 1
ATOM 1034 N N . ILE A 1 126 ? 16.460 -1.175 -8.869 1.00 95.38 126 ILE A N 1
ATOM 1035 C CA . ILE A 1 126 ? 15.066 -1.270 -8.397 1.00 95.38 126 ILE A CA 1
ATOM 1036 C C . ILE A 1 126 ? 14.822 -2.413 -7.406 1.00 95.38 126 ILE A C 1
ATOM 1038 O O . ILE A 1 126 ? 13.876 -2.365 -6.619 1.00 95.38 126 ILE A O 1
ATOM 1042 N N . LYS A 1 127 ? 15.683 -3.433 -7.407 1.00 95.00 127 LYS A N 1
ATOM 1043 C CA . LYS A 1 127 ? 15.530 -4.670 -6.631 1.00 95.00 127 LYS A CA 1
ATOM 1044 C C . LYS A 1 127 ? 15.333 -4.435 -5.133 1.00 95.00 127 LYS A C 1
ATOM 1046 O O . LYS A 1 127 ? 14.344 -4.908 -4.573 1.00 95.00 127 LYS A O 1
ATOM 1051 N N . SER A 1 128 ? 16.243 -3.706 -4.487 1.00 95.62 128 SER A N 1
ATOM 1052 C CA . SER A 1 128 ? 16.159 -3.434 -3.042 1.00 95.62 128 SER A CA 1
ATOM 1053 C C . SER A 1 128 ? 14.909 -2.623 -2.706 1.00 95.62 128 SER A C 1
ATOM 1055 O O . SER A 1 128 ? 14.161 -2.977 -1.800 1.00 95.62 128 SER A O 1
ATOM 1057 N N . PHE A 1 129 ? 14.610 -1.613 -3.527 1.00 97.31 129 PHE A N 1
ATOM 1058 C CA . PHE A 1 129 ? 13.426 -0.779 -3.358 1.00 97.31 129 PHE A CA 1
ATOM 1059 C C . PHE A 1 129 ? 12.122 -1.589 -3.456 1.00 97.31 129 PHE A C 1
ATOM 1061 O O . PHE A 1 129 ? 11.211 -1.401 -2.648 1.00 97.31 129 PHE A O 1
ATOM 1068 N N . TYR A 1 130 ? 12.040 -2.545 -4.387 1.00 96.75 130 TYR A N 1
ATOM 1069 C CA . TYR A 1 130 ? 10.902 -3.460 -4.495 1.00 96.75 130 TYR A CA 1
ATOM 1070 C C . TYR A 1 130 ? 10.736 -4.339 -3.243 1.00 96.75 130 TYR A C 1
ATOM 1072 O O . TYR A 1 130 ? 9.618 -4.486 -2.738 1.00 96.75 130 TYR A O 1
ATOM 1080 N N . ILE A 1 131 ? 11.830 -4.911 -2.720 1.00 95.94 131 ILE A N 1
ATOM 1081 C CA . ILE A 1 131 ? 11.800 -5.726 -1.493 1.00 95.94 131 ILE A CA 1
ATOM 1082 C C . ILE A 1 131 ? 11.278 -4.891 -0.318 1.00 95.94 131 ILE A C 1
ATOM 1084 O O . ILE A 1 131 ? 10.336 -5.312 0.360 1.00 95.94 131 ILE A O 1
ATOM 1088 N N . ASP A 1 132 ? 11.840 -3.701 -0.107 1.00 96.50 132 ASP A N 1
ATOM 1089 C CA . ASP A 1 132 ? 11.504 -2.850 1.036 1.00 96.50 132 ASP A CA 1
ATOM 1090 C C . ASP A 1 132 ? 10.055 -2.341 0.967 1.00 96.50 132 ASP A C 1
ATOM 1092 O O . ASP A 1 132 ? 9.342 -2.323 1.982 1.00 96.50 132 ASP A O 1
ATOM 1096 N N . LEU A 1 133 ? 9.572 -2.004 -0.238 1.00 95.94 133 LEU A N 1
ATOM 1097 C CA . LEU A 1 133 ? 8.162 -1.696 -0.485 1.00 95.94 133 LEU A CA 1
ATOM 1098 C C . LEU A 1 133 ? 7.264 -2.875 -0.111 1.00 95.94 133 LEU A C 1
ATOM 1100 O O . LEU A 1 133 ? 6.283 -2.696 0.616 1.00 95.94 133 LEU A O 1
ATOM 1104 N N . TYR A 1 134 ? 7.597 -4.083 -0.573 1.00 94.25 134 TYR A N 1
ATOM 1105 C CA . TYR A 1 134 ? 6.809 -5.285 -0.304 1.00 94.25 134 TYR A CA 1
ATOM 1106 C C . TYR A 1 134 ? 6.715 -5.557 1.201 1.00 94.25 134 TYR A C 1
ATOM 1108 O O . TYR A 1 134 ? 5.632 -5.788 1.749 1.00 94.25 134 TYR A O 1
ATOM 1116 N N . GLU A 1 135 ? 7.846 -5.522 1.902 1.00 93.62 135 GLU A N 1
ATOM 1117 C CA . GLU A 1 135 ? 7.909 -5.806 3.335 1.00 93.62 135 GLU A CA 1
ATOM 1118 C C . GLU A 1 135 ? 7.191 -4.763 4.189 1.00 93.62 135 GLU A C 1
ATOM 1120 O O . GLU A 1 135 ? 6.564 -5.110 5.202 1.00 93.62 135 GLU A O 1
ATOM 1125 N N . THR A 1 136 ? 7.262 -3.499 3.771 1.00 94.94 136 THR A N 1
ATOM 1126 C CA . THR A 1 136 ? 6.593 -2.390 4.446 1.00 94.94 136 THR A CA 1
ATOM 1127 C C . THR A 1 136 ? 5.086 -2.455 4.241 1.00 94.94 136 THR A C 1
ATOM 1129 O O . THR A 1 136 ? 4.343 -2.454 5.223 1.00 94.94 136 THR A O 1
ATOM 1132 N N . LEU A 1 137 ? 4.620 -2.601 2.997 1.00 93.25 137 LEU A N 1
ATOM 1133 C CA . LEU A 1 137 ? 3.192 -2.714 2.690 1.00 93.25 137 LEU A CA 1
ATOM 1134 C C . LEU A 1 137 ? 2.556 -3.893 3.426 1.00 93.25 137 LEU A C 1
ATOM 1136 O O . LEU A 1 137 ? 1.540 -3.726 4.096 1.00 93.25 137 LEU A O 1
ATOM 1140 N N . THR A 1 138 ? 3.194 -5.067 3.388 1.00 91.69 138 THR A N 1
ATOM 1141 C CA . THR A 1 138 ? 2.705 -6.263 4.097 1.00 91.69 138 THR A CA 1
ATOM 1142 C C . THR A 1 138 ? 2.671 -6.104 5.621 1.00 91.69 138 THR A C 1
ATOM 1144 O O . THR A 1 138 ? 1.921 -6.813 6.293 1.00 91.69 138 THR A O 1
ATOM 1147 N N . GLU A 1 139 ? 3.443 -5.178 6.199 1.00 91.50 139 GLU A N 1
ATOM 1148 C CA . GLU A 1 139 ? 3.296 -4.785 7.605 1.00 91.50 139 GLU A CA 1
ATOM 1149 C C . GLU A 1 139 ? 2.071 -3.914 7.847 1.00 91.50 139 GLU A C 1
ATOM 1151 O O . GLU A 1 139 ? 1.300 -4.160 8.779 1.00 91.50 139 GLU A O 1
ATOM 1156 N N . MET A 1 140 ? 1.901 -2.906 6.993 1.00 92.12 140 MET A N 1
ATOM 1157 C CA . MET A 1 140 ? 0.838 -1.914 7.095 1.00 92.12 140 MET A CA 1
ATOM 1158 C C . MET A 1 140 ? -0.545 -2.525 6.842 1.00 92.12 140 MET A C 1
ATOM 1160 O O . MET A 1 140 ? -1.530 -2.020 7.380 1.00 92.12 140 MET A O 1
ATOM 1164 N N . LEU A 1 141 ? -0.626 -3.673 6.147 1.00 91.25 141 LEU A N 1
ATOM 1165 C CA . LEU A 1 141 ? -1.857 -4.472 6.021 1.00 91.25 141 LEU A CA 1
ATOM 1166 C C . LEU A 1 141 ? -2.516 -4.780 7.375 1.00 91.25 141 LEU A C 1
ATOM 1168 O O . LEU A 1 141 ? -3.730 -4.960 7.431 1.00 91.25 141 LEU A O 1
ATOM 1172 N N . SER A 1 142 ? -1.746 -4.820 8.469 1.00 92.56 142 SER A N 1
ATOM 1173 C CA . SER A 1 142 ? -2.306 -5.025 9.809 1.00 92.56 142 SER A CA 1
ATOM 1174 C C . SER A 1 142 ? -3.338 -3.964 10.190 1.00 92.56 142 SER A C 1
ATOM 1176 O O . SER A 1 142 ? -4.375 -4.316 10.746 1.00 92.56 142 SER A O 1
ATOM 1178 N N . LEU A 1 143 ? -3.116 -2.697 9.829 1.00 94.94 143 LEU A N 1
ATOM 1179 C CA . LEU A 1 143 ? -4.076 -1.620 10.078 1.00 94.94 143 LEU A CA 1
ATOM 1180 C C . LEU A 1 143 ? -5.345 -1.786 9.239 1.00 94.94 143 LEU A C 1
ATOM 1182 O O . LEU A 1 143 ? -6.446 -1.627 9.753 1.00 94.94 143 LEU A O 1
ATOM 1186 N N . VAL A 1 144 ? -5.199 -2.140 7.961 1.00 93.50 144 VAL A N 1
ATOM 1187 C CA . VAL A 1 144 ? -6.337 -2.351 7.048 1.00 93.50 144 VAL A CA 1
ATOM 1188 C C . VAL A 1 144 ? -7.235 -3.474 7.548 1.00 93.50 144 VAL A C 1
ATOM 1190 O O . VAL A 1 144 ? -8.448 -3.300 7.632 1.00 93.50 144 VAL A O 1
ATOM 1193 N N . ILE A 1 145 ? -6.640 -4.596 7.947 1.00 92.50 145 ILE A N 1
ATOM 1194 C CA . ILE A 1 145 ? -7.380 -5.751 8.455 1.00 92.50 145 ILE A CA 1
ATOM 1195 C C . ILE A 1 145 ? -8.044 -5.433 9.796 1.00 92.50 145 ILE A C 1
ATOM 1197 O O . ILE A 1 145 ? -9.210 -5.767 9.980 1.00 92.50 145 ILE A O 1
ATOM 1201 N N . ALA A 1 146 ? -7.357 -4.737 10.707 1.00 94.56 146 ALA A N 1
ATOM 1202 C CA . ALA A 1 146 ? -7.954 -4.314 11.974 1.00 94.56 146 ALA A CA 1
ATOM 1203 C C . ALA A 1 146 ? -9.171 -3.397 11.759 1.00 94.56 146 ALA A C 1
ATOM 1205 O O . ALA A 1 146 ? -10.205 -3.577 12.401 1.00 94.56 146 ALA A O 1
ATOM 1206 N N . LEU A 1 147 ? -9.075 -2.448 10.821 1.00 95.06 147 LEU A N 1
ATOM 1207 C CA . LEU A 1 147 ? -10.183 -1.559 10.466 1.00 95.06 147 LEU A CA 1
ATOM 1208 C C . LEU A 1 147 ? -11.340 -2.311 9.799 1.00 95.06 147 LEU A C 1
ATOM 1210 O O . LEU A 1 147 ? -12.497 -2.030 10.104 1.00 95.06 147 LEU A O 1
ATOM 1214 N N . ASN A 1 148 ? -11.057 -3.288 8.936 1.00 93.44 148 ASN A N 1
ATOM 1215 C CA . ASN A 1 148 ? -12.083 -4.161 8.363 1.00 93.44 148 ASN A CA 1
ATOM 1216 C C . ASN A 1 148 ? -12.783 -5.008 9.430 1.00 93.44 148 ASN A C 1
ATOM 1218 O O . ASN A 1 148 ? -14.008 -5.104 9.428 1.00 93.44 148 ASN A O 1
ATOM 1222 N N . ASN A 1 149 ? -12.026 -5.604 10.353 1.00 92.75 149 ASN A N 1
ATOM 1223 C CA . ASN A 1 149 ? -12.586 -6.359 11.469 1.00 92.75 149 ASN A CA 1
ATOM 1224 C C . ASN A 1 149 ? -13.508 -5.472 12.307 1.00 92.75 149 ASN A C 1
ATOM 1226 O O . ASN A 1 149 ? -14.642 -5.850 12.587 1.00 92.75 149 ASN A O 1
ATOM 1230 N N . LEU A 1 150 ? -13.082 -4.247 12.610 1.00 93.81 150 LEU A N 1
ATOM 1231 C CA . LEU A 1 150 ? -13.917 -3.298 13.332 1.00 93.81 150 LEU A CA 1
ATOM 1232 C C . LEU A 1 150 ? -15.187 -2.924 12.543 1.00 93.81 150 LEU A C 1
ATOM 1234 O O . LEU A 1 150 ? -16.280 -2.957 13.100 1.00 93.81 150 LEU A O 1
ATOM 1238 N N . MET A 1 151 ? -15.059 -2.651 11.240 1.00 91.88 151 MET A N 1
ATOM 1239 C CA . MET A 1 151 ? -16.169 -2.298 10.342 1.00 91.88 151 MET A CA 1
ATOM 1240 C C . MET A 1 151 ? -17.212 -3.414 10.196 1.00 91.88 151 MET A C 1
ATOM 1242 O O . MET A 1 151 ? -18.410 -3.147 10.186 1.00 91.88 151 MET A O 1
ATOM 1246 N N . HIS A 1 152 ? -16.767 -4.659 10.031 1.00 90.31 152 HIS A N 1
ATOM 1247 C CA . HIS A 1 152 ? -17.637 -5.773 9.648 1.00 90.31 152 HIS A CA 1
ATOM 1248 C C . HIS A 1 152 ? -18.010 -6.697 10.813 1.00 90.31 152 HIS A C 1
ATOM 1250 O O . HIS A 1 152 ? -18.987 -7.437 10.709 1.00 90.31 152 HIS A O 1
ATOM 1256 N N . ARG A 1 153 ? -17.235 -6.695 11.904 1.00 91.12 153 ARG A N 1
ATOM 1257 C CA . ARG A 1 153 ? -17.364 -7.640 13.034 1.00 91.12 153 ARG A CA 1
ATOM 1258 C C . ARG A 1 153 ? -17.512 -6.941 14.381 1.00 91.12 153 ARG A C 1
ATOM 1260 O O . ARG A 1 153 ? -17.684 -7.621 15.385 1.00 91.12 153 ARG A O 1
ATOM 1267 N N . ASN A 1 154 ? -17.466 -5.608 14.402 1.00 91.56 154 ASN A N 1
ATOM 1268 C CA . ASN A 1 154 ? -17.588 -4.787 15.604 1.00 91.56 154 ASN A CA 1
ATOM 1269 C C . ASN A 1 154 ? -16.510 -5.052 16.679 1.00 91.56 154 ASN A C 1
ATOM 1271 O O . ASN A 1 154 ? -16.663 -4.638 17.823 1.00 91.56 154 ASN A O 1
ATOM 1275 N N . ASP A 1 155 ? -15.418 -5.726 16.316 1.00 93.25 155 ASP A N 1
ATOM 1276 C CA . ASP A 1 155 ? -14.256 -5.966 17.171 1.00 93.25 155 ASP A CA 1
ATOM 1277 C C . ASP A 1 155 ? -13.030 -6.179 16.275 1.00 93.25 155 ASP A C 1
ATOM 1279 O O . ASP A 1 155 ? -13.023 -7.068 15.421 1.00 93.25 155 ASP A O 1
ATOM 1283 N N . TYR A 1 156 ? -11.982 -5.372 16.461 1.00 94.12 156 TYR A N 1
ATOM 1284 C CA . TYR A 1 156 ? -10.769 -5.450 15.643 1.00 94.12 156 TYR A CA 1
ATOM 1285 C C . TYR A 1 156 ? -9.975 -6.752 15.852 1.00 94.12 156 TYR A C 1
ATOM 1287 O O . TYR A 1 156 ? -9.187 -7.136 14.982 1.00 94.12 156 TYR A O 1
ATOM 1295 N N . ARG A 1 157 ? -10.194 -7.438 16.983 1.00 93.31 157 ARG A N 1
ATOM 1296 C CA . ARG A 1 157 ? -9.517 -8.684 17.370 1.00 93.31 157 ARG A CA 1
ATOM 1297 C C . ARG A 1 157 ? -10.058 -9.902 16.625 1.00 93.31 157 ARG A C 1
ATOM 1299 O O . ARG A 1 157 ? -9.324 -10.867 16.424 1.00 93.31 157 ARG A O 1
ATOM 1306 N N . ILE A 1 158 ? -11.321 -9.861 16.198 1.00 90.56 158 ILE A N 1
ATOM 1307 C CA . ILE A 1 158 ? -12.004 -11.002 15.578 1.00 90.56 158 ILE A CA 1
ATOM 1308 C C . ILE A 1 158 ? -11.671 -11.059 14.089 1.00 90.56 158 ILE A C 1
ATOM 1310 O O . ILE A 1 158 ? -12.035 -10.171 13.322 1.00 90.56 158 ILE A O 1
ATOM 1314 N N . MET A 1 159 ? -11.021 -12.141 13.664 1.00 88.44 159 MET A N 1
ATOM 1315 C CA . MET A 1 159 ? -10.607 -12.334 12.272 1.00 88.44 159 MET A CA 1
ATOM 1316 C C . MET A 1 159 ? -11.704 -12.968 11.408 1.00 88.44 159 MET A C 1
ATOM 1318 O O . MET A 1 159 ? -12.527 -13.757 11.877 1.00 88.44 159 MET A O 1
ATOM 1322 N N . VAL A 1 160 ? -11.674 -12.683 10.101 1.00 80.50 160 VAL A N 1
ATOM 1323 C CA . VAL A 1 160 ? -12.461 -13.434 9.111 1.00 80.50 160 VAL A CA 1
ATOM 1324 C C . VAL A 1 160 ? -12.073 -14.913 9.118 1.00 80.50 160 VAL A C 1
ATOM 1326 O O . VAL A 1 160 ? -10.892 -15.258 9.232 1.00 80.50 160 VAL A O 1
ATOM 1329 N N . SER A 1 161 ? -13.060 -15.797 8.945 1.00 72.38 161 SER A N 1
ATOM 1330 C CA . SER A 1 161 ? -12.789 -17.219 8.731 1.00 72.38 161 SER A CA 1
ATOM 1331 C C . SER A 1 161 ? -11.879 -17.390 7.517 1.00 72.38 161 SER A C 1
ATOM 1333 O O . SER A 1 161 ? -12.138 -16.853 6.441 1.00 72.38 161 SER A O 1
ATOM 1335 N N . ASN A 1 162 ? -10.784 -18.117 7.702 1.00 73.50 162 ASN A N 1
ATOM 1336 C CA . ASN A 1 162 ? -9.757 -18.296 6.687 1.00 73.50 162 ASN A CA 1
ATOM 1337 C C . ASN A 1 162 ? -9.247 -19.743 6.696 1.00 73.50 162 ASN A C 1
ATOM 1339 O O . ASN A 1 162 ? -9.333 -20.420 7.726 1.00 73.50 162 ASN A O 1
ATOM 1343 N N . PRO A 1 163 ? -8.644 -20.220 5.590 1.00 65.75 163 PRO A N 1
ATOM 1344 C CA . PRO A 1 163 ? -8.123 -21.586 5.502 1.00 65.75 163 PRO A CA 1
ATOM 1345 C C . PRO A 1 163 ? -7.082 -21.936 6.575 1.00 65.75 163 PRO A C 1
ATOM 1347 O O . PRO A 1 163 ? -6.882 -23.107 6.880 1.00 65.75 163 PRO A O 1
ATOM 1350 N N . ARG A 1 164 ? -6.421 -20.930 7.168 1.00 69.50 164 ARG A N 1
ATOM 1351 C CA . ARG A 1 164 ? -5.428 -21.107 8.238 1.00 69.50 164 ARG A CA 1
ATOM 1352 C C . ARG A 1 164 ? -6.051 -21.173 9.641 1.00 69.50 164 ARG A C 1
ATOM 1354 O O . ARG A 1 164 ? -5.303 -21.302 10.603 1.00 69.50 164 ARG A O 1
ATOM 1361 N N . LYS A 1 165 ? -7.385 -21.100 9.763 1.00 77.25 165 LYS A N 1
ATOM 1362 C CA . LYS A 1 165 ? -8.146 -21.100 11.028 1.00 77.25 165 LYS A CA 1
ATOM 1363 C C . LYS A 1 165 ? -7.659 -20.053 12.038 1.00 77.25 165 LYS A C 1
ATOM 1365 O O . LYS A 1 165 ? -7.725 -20.264 13.244 1.00 77.25 165 LYS A O 1
ATOM 1370 N N . ILE A 1 166 ? -7.162 -18.920 11.544 1.00 79.38 166 ILE A N 1
ATOM 1371 C CA . ILE A 1 166 ? -6.708 -17.822 12.402 1.00 79.38 166 ILE A CA 1
ATOM 1372 C C . ILE A 1 166 ? -7.934 -17.038 12.845 1.00 79.38 166 ILE A C 1
ATOM 1374 O O . ILE A 1 166 ? -8.576 -16.408 12.012 1.00 79.38 166 ILE A O 1
ATOM 1378 N N . SER A 1 167 ? -8.263 -17.113 14.132 1.00 77.88 167 SER A N 1
ATOM 1379 C CA . SER A 1 167 ? -9.450 -16.479 14.719 1.00 77.88 167 SER A CA 1
ATOM 1380 C C . SER A 1 167 ? -9.159 -15.164 15.446 1.00 77.88 167 SER A C 1
ATOM 1382 O O . SER A 1 167 ? -10.091 -14.411 15.703 1.00 77.88 167 SER A O 1
ATOM 1384 N N . ASP A 1 168 ? -7.890 -14.886 15.755 1.00 86.44 168 ASP A N 1
ATOM 1385 C CA . ASP A 1 168 ? -7.464 -13.741 16.566 1.00 86.44 168 ASP A CA 1
ATOM 1386 C C . ASP A 1 168 ? -6.419 -12.874 15.846 1.00 86.44 168 ASP A C 1
ATOM 1388 O O . ASP A 1 168 ? -5.531 -13.379 15.146 1.00 86.44 168 ASP A O 1
ATOM 1392 N N . PHE A 1 169 ? -6.522 -11.560 16.036 1.00 88.75 169 PHE A N 1
ATOM 1393 C CA . PHE A 1 169 ? -5.666 -10.560 15.405 1.00 88.75 169 PHE A CA 1
ATOM 1394 C C . PHE A 1 169 ? -4.205 -10.609 15.882 1.00 88.75 169 PHE A C 1
ATOM 1396 O O . PHE A 1 169 ? -3.290 -10.380 15.088 1.00 88.75 169 PHE A O 1
ATOM 1403 N N . SER A 1 170 ? -3.942 -10.989 17.133 1.00 86.62 170 SER A N 1
ATOM 1404 C CA . SER A 1 170 ? -2.572 -11.123 17.657 1.00 86.62 170 SER A CA 1
ATOM 1405 C C . SER A 1 170 ? -1.817 -12.233 16.923 1.00 86.62 170 SER A C 1
ATOM 1407 O O . SER A 1 170 ? -0.666 -12.058 16.516 1.00 86.62 170 SER A O 1
ATOM 1409 N N . ASN A 1 171 ? -2.499 -13.352 16.658 1.00 86.62 171 ASN A N 1
ATOM 1410 C CA . ASN A 1 171 ? -1.968 -14.442 15.835 1.00 86.62 171 ASN A CA 1
ATOM 1411 C C . ASN A 1 171 ? -1.755 -14.023 14.377 1.00 86.62 171 ASN A C 1
ATOM 1413 O O . ASN A 1 171 ? -0.843 -14.515 13.719 1.00 86.62 171 ASN A O 1
ATOM 1417 N N . PHE A 1 172 ? -2.575 -13.110 13.853 1.00 88.94 172 PHE A N 1
ATOM 1418 C CA . PHE A 1 172 ? -2.348 -12.541 12.528 1.00 88.94 172 PHE A CA 1
ATOM 1419 C C . PHE A 1 172 ? -1.067 -11.684 12.486 1.00 88.94 172 PHE A C 1
ATOM 1421 O O . PHE A 1 172 ? -0.278 -11.793 11.542 1.00 88.94 172 PHE A O 1
ATOM 1428 N N . ILE A 1 173 ? -0.814 -10.857 13.506 1.00 87.50 173 ILE A N 1
ATOM 1429 C CA . ILE A 1 173 ? 0.380 -9.997 13.563 1.00 87.50 173 ILE A CA 1
ATOM 1430 C C . ILE A 1 173 ? 1.676 -10.818 13.556 1.00 87.50 173 ILE A C 1
ATOM 1432 O O . ILE A 1 173 ? 2.654 -10.381 12.944 1.00 87.50 173 ILE A O 1
ATOM 1436 N N . SER A 1 174 ? 1.689 -12.004 14.168 1.00 86.94 174 SER A N 1
ATOM 1437 C CA . SER A 1 174 ? 2.871 -12.876 14.221 1.00 86.94 174 SER A CA 1
ATOM 1438 C C . SER A 1 174 ? 3.150 -13.641 12.920 1.00 86.94 174 SER A C 1
ATOM 1440 O O . SER A 1 174 ? 4.213 -14.249 12.776 1.00 86.94 174 SER A O 1
ATOM 1442 N N . LEU A 1 175 ? 2.244 -13.597 11.937 1.00 87.12 175 LEU A N 1
ATOM 1443 C CA . LEU A 1 175 ? 2.454 -14.256 10.651 1.00 87.12 175 LEU A CA 1
ATOM 1444 C C . LEU A 1 175 ? 3.625 -13.661 9.869 1.00 87.12 175 LEU A C 1
ATOM 1446 O O . LEU A 1 175 ? 3.884 -12.454 9.878 1.00 87.12 175 LEU A O 1
ATOM 1450 N N . SER A 1 176 ? 4.260 -14.517 9.066 1.00 84.06 176 SER A N 1
ATOM 1451 C CA . SER A 1 176 ? 5.205 -14.062 8.051 1.00 84.06 176 SER A CA 1
ATOM 1452 C C . SER A 1 176 ? 4.534 -13.111 7.051 1.00 84.06 176 SER A C 1
ATOM 1454 O O . SER A 1 176 ? 3.339 -13.212 6.757 1.00 84.06 176 SER A O 1
ATOM 1456 N N . LYS A 1 177 ? 5.326 -12.201 6.478 1.00 82.81 177 LYS A N 1
ATOM 1457 C CA . LYS A 1 177 ? 4.869 -11.161 5.541 1.00 82.81 177 LYS A CA 1
ATOM 1458 C C . LYS A 1 177 ? 4.057 -11.715 4.365 1.00 82.81 177 LYS A C 1
ATOM 1460 O O . LYS A 1 177 ? 2.964 -11.233 4.083 1.00 82.81 177 LYS A O 1
ATOM 1465 N N . GLY A 1 178 ? 4.534 -12.795 3.740 1.00 77.19 178 GLY A N 1
ATOM 1466 C CA . GLY A 1 178 ? 3.812 -13.473 2.656 1.00 77.19 178 GLY A CA 1
ATOM 1467 C C . GLY A 1 178 ? 2.487 -14.110 3.091 1.00 77.19 178 GLY A C 1
ATOM 1468 O O . GLY A 1 178 ? 1.558 -14.205 2.296 1.00 77.19 178 GLY A O 1
ATOM 1469 N N . ASN A 1 179 ? 2.353 -14.508 4.360 1.00 82.75 179 ASN A N 1
ATOM 1470 C CA . ASN A 1 179 ? 1.097 -15.044 4.881 1.00 82.75 179 ASN A CA 1
ATOM 1471 C C . ASN A 1 179 ? 0.085 -13.953 5.226 1.00 82.75 179 ASN A C 1
ATOM 1473 O O . ASN A 1 179 ? -1.107 -14.197 5.059 1.00 82.75 179 ASN A O 1
ATOM 1477 N N . LYS A 1 180 ? 0.539 -12.760 5.631 1.00 85.81 180 LYS A N 1
ATOM 1478 C CA . LYS A 1 180 ? -0.336 -11.597 5.851 1.00 85.81 180 LYS A CA 1
ATOM 1479 C C . LYS A 1 180 ? -1.042 -11.160 4.570 1.00 85.81 180 LYS A C 1
ATOM 1481 O O . LYS A 1 180 ? -2.233 -10.878 4.613 1.00 85.81 180 LYS A O 1
ATOM 1486 N N . LYS A 1 181 ? -0.346 -11.204 3.425 1.00 84.31 181 LYS A N 1
ATOM 1487 C CA . LYS A 1 181 ? -0.920 -10.881 2.106 1.00 84.31 181 LYS A CA 1
ATOM 1488 C C . LYS A 1 181 ? -2.206 -11.671 1.809 1.00 84.31 181 LYS A C 1
ATOM 1490 O O . LYS A 1 181 ? -3.147 -11.117 1.262 1.00 84.31 181 LYS A O 1
ATOM 1495 N N . LYS A 1 182 ? -2.289 -12.938 2.237 1.00 83.00 182 LYS A N 1
ATOM 1496 C CA . LYS A 1 182 ? -3.433 -13.836 1.965 1.00 83.00 182 LYS A CA 1
ATOM 1497 C C . LYS A 1 182 ? -4.753 -13.416 2.629 1.00 83.00 182 LYS A C 1
ATOM 1499 O O . LYS A 1 182 ? -5.770 -14.055 2.385 1.00 83.00 182 LYS A O 1
ATOM 1504 N N . PHE A 1 183 ? -4.725 -12.403 3.493 1.00 82.44 183 PHE A N 1
ATOM 1505 C CA . PHE A 1 183 ? -5.907 -11.846 4.153 1.00 82.44 183 PHE A CA 1
ATOM 1506 C C . PHE A 1 183 ? -6.524 -10.674 3.387 1.00 82.44 183 PHE A C 1
ATOM 1508 O O . PHE A 1 183 ? -7.591 -10.210 3.768 1.00 82.44 183 PHE A O 1
ATOM 1515 N N . ILE A 1 184 ? -5.873 -10.216 2.317 1.00 80.25 184 ILE A N 1
ATOM 1516 C CA . ILE A 1 184 ? -6.402 -9.209 1.403 1.00 80.25 184 ILE A CA 1
ATOM 1517 C C . ILE A 1 184 ? -7.051 -9.946 0.239 1.00 80.25 184 ILE A C 1
ATOM 1519 O O . ILE A 1 184 ? -6.391 -10.721 -0.453 1.00 80.25 184 ILE A O 1
ATOM 1523 N N . ASN A 1 185 ? -8.351 -9.740 0.053 1.00 73.00 185 ASN A N 1
ATOM 1524 C CA . ASN A 1 185 ? -9.112 -10.334 -1.049 1.00 73.00 185 ASN A CA 1
ATOM 1525 C C . ASN A 1 185 ? -9.946 -9.297 -1.812 1.00 73.00 185 ASN A C 1
ATOM 1527 O O . ASN A 1 185 ? -10.717 -9.666 -2.694 1.00 73.00 185 ASN A O 1
ATOM 1531 N N . SER A 1 186 ? -9.774 -8.018 -1.468 1.00 76.31 186 SER A N 1
ATOM 1532 C CA . SER A 1 186 ? -10.432 -6.872 -2.085 1.00 76.31 186 SER A CA 1
ATOM 1533 C C . SER A 1 186 ? -11.961 -6.884 -1.962 1.00 76.31 186 SER A C 1
ATOM 1535 O O . SER A 1 186 ? -12.631 -6.192 -2.728 1.00 76.31 186 SER A O 1
ATOM 1537 N N . ASN A 1 187 ? -12.520 -7.629 -1.001 1.00 80.19 187 ASN A N 1
ATOM 1538 C CA . ASN A 1 187 ? -13.969 -7.737 -0.807 1.00 80.19 187 ASN A CA 1
ATOM 1539 C C . ASN A 1 187 ? -14.503 -6.876 0.345 1.00 80.19 187 ASN A C 1
ATOM 1541 O O . ASN A 1 187 ? -15.696 -6.581 0.380 1.00 80.19 187 ASN A O 1
ATOM 1545 N N . GLU A 1 188 ? -13.663 -6.495 1.304 1.00 87.25 188 GLU A N 1
ATOM 1546 C CA . GLU A 1 188 ? -14.050 -5.707 2.472 1.00 87.25 188 GLU A CA 1
ATOM 1547 C C . GLU A 1 188 ? -13.743 -4.209 2.261 1.00 87.25 188 GLU A C 1
ATOM 1549 O O . GLU A 1 188 ? -13.090 -3.781 1.305 1.00 87.25 188 GLU A O 1
ATOM 1554 N N . PHE A 1 189 ? -14.277 -3.354 3.134 1.00 89.12 189 PHE A N 1
ATOM 1555 C CA . PHE A 1 189 ? -14.319 -1.910 2.889 1.00 89.12 189 PHE A CA 1
ATOM 1556 C C . PHE A 1 189 ? -12.942 -1.265 2.657 1.00 89.12 189 PHE A C 1
ATOM 1558 O O . PHE A 1 189 ? -12.778 -0.462 1.732 1.00 89.12 189 PHE A O 1
ATOM 1565 N N . PHE A 1 190 ? -11.968 -1.568 3.517 1.00 89.06 190 PHE A N 1
ATOM 1566 C CA . PHE A 1 190 ? -10.646 -0.947 3.479 1.00 89.06 190 PHE A CA 1
ATOM 1567 C C . PHE A 1 190 ? -9.704 -1.674 2.516 1.00 89.06 190 PHE A C 1
ATOM 1569 O O . PHE A 1 190 ? -8.877 -1.022 1.880 1.00 89.06 190 PHE A O 1
ATOM 1576 N N . ASP A 1 191 ? -9.846 -2.989 2.338 1.00 84.69 191 ASP A N 1
ATOM 1577 C CA . ASP A 1 191 ? -8.928 -3.780 1.511 1.00 84.69 191 ASP A CA 1
ATOM 1578 C C . ASP A 1 191 ? -9.257 -3.725 0.005 1.00 84.69 191 ASP A C 1
ATOM 1580 O O . ASP A 1 191 ? -8.353 -3.811 -0.824 1.00 84.69 191 ASP A O 1
ATOM 1584 N N . CYS A 1 192 ? -10.511 -3.455 -0.375 1.00 75.12 192 CYS A N 1
ATOM 1585 C CA . CYS A 1 192 ? -10.921 -3.281 -1.779 1.00 75.12 192 CYS A CA 1
ATOM 1586 C C . CYS A 1 192 ? -10.301 -2.069 -2.496 1.00 75.12 192 CYS A C 1
ATOM 1588 O O . CYS A 1 192 ? -10.499 -1.887 -3.695 1.00 75.12 192 CYS A O 1
ATOM 1590 N N . THR A 1 193 ? -9.560 -1.220 -1.781 1.00 69.00 193 THR A N 1
ATOM 1591 C CA . THR A 1 193 ? -8.826 -0.091 -2.376 1.00 69.00 193 THR A CA 1
ATOM 1592 C C . THR A 1 193 ? -7.379 -0.418 -2.731 1.00 69.00 193 THR A C 1
ATOM 1594 O O . THR A 1 193 ? -6.709 0.392 -3.375 1.00 69.00 193 THR A O 1
ATOM 1597 N N . PHE A 1 194 ? -6.898 -1.603 -2.355 1.00 69.44 194 PHE A N 1
ATOM 1598 C CA . PHE A 1 194 ? -5.553 -2.056 -2.669 1.00 69.44 194 PHE A CA 1
ATOM 1599 C C . PHE A 1 194 ? -5.591 -2.904 -3.935 1.00 69.44 194 PHE A C 1
ATOM 1601 O O . PHE A 1 194 ? -6.161 -3.993 -3.960 1.00 69.44 194 PHE A O 1
ATOM 1608 N N . LYS A 1 195 ? -4.984 -2.380 -5.003 1.00 65.81 195 LYS A N 1
ATOM 1609 C CA . LYS A 1 195 ? -4.717 -3.137 -6.225 1.00 65.81 195 LYS A CA 1
ATOM 1610 C C . LYS A 1 195 ? -3.540 -4.064 -5.924 1.00 65.81 195 LYS A C 1
ATOM 1612 O O . LYS A 1 195 ? -2.481 -3.575 -5.536 1.00 65.81 195 LYS A O 1
ATOM 1617 N N . ASP A 1 196 ? -3.722 -5.379 -6.036 1.00 67.31 196 ASP A N 1
ATOM 1618 C CA . ASP A 1 196 ? -2.649 -6.325 -5.717 1.00 67.31 196 ASP A CA 1
ATOM 1619 C C . ASP A 1 196 ? -1.548 -6.269 -6.786 1.00 67.31 196 ASP A C 1
ATOM 1621 O O . ASP A 1 196 ? -1.666 -6.863 -7.851 1.00 67.31 196 ASP A O 1
ATOM 1625 N N . SER A 1 197 ? -0.497 -5.500 -6.508 1.00 79.00 197 SER A N 1
ATOM 1626 C CA . SER A 1 197 ? 0.721 -5.401 -7.320 1.00 79.00 197 SER A CA 1
ATOM 1627 C C . SER A 1 197 ? 1.938 -6.008 -6.609 1.00 79.00 197 SER A C 1
ATOM 1629 O O . SER A 1 197 ? 3.074 -5.699 -6.957 1.00 79.00 197 SER A O 1
ATOM 1631 N N . MET A 1 198 ? 1.715 -6.805 -5.554 1.00 85.06 198 MET A N 1
ATOM 1632 C CA . MET A 1 198 ? 2.762 -7.318 -4.667 1.00 85.06 198 MET A CA 1
ATOM 1633 C C . MET A 1 198 ? 3.071 -8.787 -4.961 1.00 85.06 198 MET A C 1
ATOM 1635 O O . MET A 1 198 ? 2.536 -9.677 -4.301 1.00 85.06 198 MET A O 1
ATOM 1639 N N . GLU A 1 199 ? 3.980 -9.091 -5.880 1.00 87.50 199 GLU A N 1
ATOM 1640 C CA . GLU A 1 199 ? 4.310 -10.486 -6.186 1.00 87.50 199 GLU A CA 1
ATOM 1641 C C . GLU A 1 199 ? 5.281 -11.102 -5.165 1.00 87.50 199 GLU A C 1
ATOM 1643 O O . GLU A 1 199 ? 6.437 -10.690 -5.028 1.00 87.50 199 GLU A O 1
ATOM 1648 N N . SER A 1 200 ? 4.803 -12.109 -4.421 1.00 88.56 200 SER A N 1
ATOM 1649 C CA . SER A 1 200 ? 5.566 -12.760 -3.344 1.00 88.56 200 SER A CA 1
ATOM 1650 C C . SER A 1 200 ? 6.754 -13.565 -3.867 1.00 88.56 200 SER A C 1
ATOM 1652 O O . SER A 1 200 ? 7.793 -13.619 -3.210 1.00 88.56 200 SER A O 1
ATOM 1654 N N . ASN A 1 201 ? 6.596 -14.203 -5.029 1.00 89.50 201 ASN A N 1
ATOM 1655 C CA . ASN A 1 201 ? 7.607 -15.091 -5.597 1.00 89.50 201 ASN A CA 1
ATOM 1656 C C . ASN A 1 201 ? 8.837 -14.299 -6.044 1.00 89.50 201 ASN A C 1
ATOM 1658 O O . ASN A 1 201 ? 9.939 -14.620 -5.609 1.00 89.50 201 ASN A O 1
ATOM 1662 N N . ILE A 1 202 ? 8.646 -13.206 -6.791 1.00 91.31 202 ILE A N 1
ATOM 1663 C CA . ILE A 1 202 ? 9.757 -12.340 -7.206 1.00 91.31 202 ILE A CA 1
ATOM 1664 C C . ILE A 1 202 ? 10.432 -11.660 -6.005 1.00 91.31 202 ILE A C 1
ATOM 1666 O O . ILE A 1 202 ? 11.657 -11.599 -5.951 1.00 91.31 202 ILE A O 1
ATOM 1670 N N . ARG A 1 203 ? 9.677 -11.246 -4.969 1.00 92.44 203 ARG A N 1
ATOM 1671 C CA . ARG A 1 203 ? 10.282 -10.735 -3.722 1.00 92.44 203 ARG A CA 1
ATOM 1672 C C . ARG A 1 203 ? 11.196 -11.777 -3.078 1.00 92.44 203 ARG A C 1
ATOM 1674 O O . ARG A 1 203 ? 12.278 -11.435 -2.609 1.00 92.44 203 ARG A O 1
ATOM 1681 N N . ASN A 1 204 ? 10.759 -13.035 -3.007 1.00 90.69 204 ASN A N 1
ATOM 1682 C CA . ASN A 1 204 ? 11.560 -14.107 -2.411 1.00 90.69 204 ASN A CA 1
ATOM 1683 C C . ASN A 1 204 ? 12.788 -14.427 -3.267 1.00 90.69 204 ASN A C 1
ATOM 1685 O O . ASN A 1 204 ? 13.874 -14.580 -2.716 1.00 90.69 204 ASN A O 1
ATOM 1689 N N . ALA A 1 205 ? 12.623 -14.464 -4.589 1.00 92.25 205 ALA A N 1
ATOM 1690 C CA . ALA A 1 205 ? 13.710 -14.649 -5.538 1.00 92.25 205 ALA A CA 1
ATOM 1691 C C . ALA A 1 205 ? 14.784 -13.569 -5.365 1.00 92.25 205 ALA A C 1
ATOM 1693 O O . ALA A 1 205 ? 15.958 -13.885 -5.197 1.00 92.25 205 ALA A O 1
ATOM 1694 N N . PHE A 1 206 ? 14.390 -12.297 -5.281 1.00 94.19 206 PHE A N 1
ATOM 1695 C CA . PHE A 1 206 ? 15.326 -11.209 -5.012 1.00 94.19 206 PHE A CA 1
ATOM 1696 C C . PHE A 1 206 ? 15.964 -11.285 -3.626 1.00 94.19 206 PHE A C 1
ATOM 1698 O O . PHE A 1 206 ? 17.174 -11.102 -3.518 1.00 94.19 206 PHE A O 1
ATOM 1705 N N . GLY A 1 207 ? 15.191 -11.596 -2.581 1.00 91.12 207 GLY A N 1
ATOM 1706 C CA . GLY A 1 207 ? 15.706 -11.721 -1.214 1.00 91.12 207 GLY A CA 1
ATOM 1707 C C . GLY A 1 207 ? 16.687 -12.884 -1.017 1.00 91.12 207 GLY A C 1
ATOM 1708 O O . GLY A 1 207 ? 17.516 -12.836 -0.111 1.00 91.12 207 GLY A O 1
ATOM 1709 N N . HIS A 1 208 ? 16.617 -13.915 -1.862 1.00 89.94 208 HIS A N 1
ATOM 1710 C CA . HIS A 1 208 ? 17.511 -15.077 -1.827 1.00 89.94 208 HIS A CA 1
ATOM 1711 C C . HIS A 1 208 ? 18.514 -15.124 -2.985 1.00 89.94 208 HIS A C 1
ATOM 1713 O O . HIS A 1 208 ? 19.293 -16.070 -3.060 1.00 89.94 208 HIS A O 1
ATOM 1719 N N . ASN A 1 209 ? 18.521 -14.114 -3.862 1.00 91.00 209 ASN A N 1
ATOM 1720 C CA . ASN A 1 209 ? 19.276 -14.117 -5.118 1.00 91.00 209 ASN A CA 1
ATOM 1721 C C . ASN A 1 209 ? 19.028 -15.378 -5.979 1.00 91.00 209 ASN A C 1
ATOM 1723 O O . ASN A 1 209 ? 19.934 -15.855 -6.653 1.00 91.00 209 ASN A O 1
ATOM 1727 N N . ASP A 1 210 ? 17.804 -15.915 -5.952 1.00 91.62 210 ASP A N 1
ATOM 1728 C CA . ASP A 1 210 ? 17.371 -17.101 -6.709 1.00 91.62 210 ASP A CA 1
ATOM 1729 C C . ASP A 1 210 ? 16.579 -16.673 -7.957 1.00 91.62 210 ASP A C 1
ATOM 1731 O O . ASP A 1 210 ? 15.369 -16.890 -8.053 1.00 91.62 210 ASP A O 1
ATOM 1735 N N . TYR A 1 211 ? 17.255 -15.982 -8.880 1.00 93.38 211 TYR A N 1
ATOM 1736 C CA . TYR A 1 211 ? 16.706 -15.564 -10.173 1.00 93.38 211 TYR A CA 1
ATOM 1737 C C . TYR A 1 211 ? 17.776 -15.571 -11.270 1.00 93.38 211 TYR A C 1
ATOM 1739 O O . TYR A 1 211 ? 18.962 -15.384 -11.003 1.00 93.38 211 TYR A O 1
ATOM 1747 N N . GLU A 1 212 ? 17.338 -15.731 -12.516 1.00 94.81 212 GLU A N 1
ATOM 1748 C CA . GLU A 1 212 ? 18.139 -15.511 -13.720 1.00 94.81 212 GLU A CA 1
ATOM 1749 C C . GLU A 1 212 ? 17.625 -14.262 -14.444 1.00 94.81 212 GLU A C 1
ATOM 1751 O O . GLU A 1 212 ? 16.418 -14.029 -14.516 1.00 94.81 212 GLU A O 1
ATOM 1756 N N . PHE A 1 213 ? 18.534 -13.454 -14.991 1.00 95.06 213 PHE A N 1
ATOM 1757 C CA . PHE A 1 213 ? 18.172 -12.312 -15.825 1.00 95.06 213 PHE A CA 1
ATOM 1758 C C . PHE A 1 213 ? 18.696 -12.469 -17.250 1.00 95.06 213 PHE A C 1
ATOM 1760 O O . PHE A 1 213 ? 19.907 -12.491 -17.486 1.00 95.06 213 PHE A O 1
ATOM 1767 N N . ARG A 1 214 ? 17.778 -12.495 -18.217 1.00 94.56 214 ARG A N 1
ATOM 1768 C CA . ARG A 1 214 ? 18.097 -12.494 -19.646 1.00 94.56 214 ARG A CA 1
ATOM 1769 C C . ARG A 1 214 ? 18.198 -11.057 -20.144 1.00 94.56 214 ARG A C 1
ATOM 1771 O O . ARG A 1 214 ? 17.202 -10.449 -20.518 1.00 94.56 214 ARG A O 1
ATOM 1778 N N . GLY A 1 215 ? 19.413 -10.511 -20.188 1.00 90.06 215 GLY A N 1
ATOM 1779 C CA . GLY A 1 215 ? 19.639 -9.101 -20.540 1.00 90.06 215 GLY A CA 1
ATOM 1780 C C . GLY A 1 215 ? 19.150 -8.675 -21.934 1.00 90.06 215 GLY A C 1
ATOM 1781 O O . GLY A 1 215 ? 18.791 -7.516 -22.112 1.00 90.06 215 GLY A O 1
ATOM 1782 N N . SER A 1 216 ? 19.094 -9.590 -22.910 1.00 90.19 216 SER A N 1
ATOM 1783 C CA . SER A 1 216 ? 18.633 -9.294 -24.277 1.00 90.19 216 SER A CA 1
ATOM 1784 C C . SER A 1 216 ? 17.125 -9.058 -24.374 1.00 90.19 216 SER A C 1
ATOM 1786 O O . SER A 1 216 ? 16.692 -8.192 -25.129 1.00 90.19 216 SER A O 1
ATOM 1788 N N . THR A 1 217 ? 16.331 -9.819 -23.621 1.00 92.12 217 THR A N 1
ATOM 1789 C CA . THR A 1 217 ? 14.863 -9.704 -23.571 1.00 92.12 217 THR A CA 1
ATOM 1790 C C . THR A 1 217 ? 14.378 -8.927 -22.350 1.00 92.12 217 THR A C 1
ATOM 1792 O O . THR A 1 217 ? 13.200 -8.602 -22.259 1.00 92.12 217 THR A O 1
ATOM 1795 N N . GLN A 1 218 ? 15.281 -8.637 -21.412 1.00 95.19 218 GLN A N 1
ATOM 1796 C CA . GLN A 1 218 ? 14.989 -8.114 -20.081 1.00 95.19 218 GLN A CA 1
ATOM 1797 C C . GLN A 1 218 ? 13.979 -8.957 -19.290 1.00 95.19 218 GLN A C 1
ATOM 1799 O O . GLN A 1 218 ? 13.184 -8.434 -18.507 1.00 95.19 218 GLN A O 1
ATOM 1804 N N . GLU A 1 219 ? 14.023 -10.271 -19.486 1.00 94.81 219 GLU A N 1
ATOM 1805 C CA . GLU A 1 219 ? 13.181 -11.226 -18.774 1.00 94.81 219 GLU A CA 1
ATOM 1806 C C . GLU A 1 219 ? 13.859 -11.678 -17.475 1.00 94.81 219 GLU A C 1
ATOM 1808 O O . GLU A 1 219 ? 15.044 -12.025 -17.461 1.00 94.81 219 GLU A O 1
ATOM 1813 N N . ILE A 1 220 ? 13.098 -11.673 -16.383 1.00 94.94 220 ILE A N 1
ATOM 1814 C CA . ILE A 1 220 ? 13.506 -12.123 -15.053 1.00 94.94 220 ILE A CA 1
ATOM 1815 C C . ILE A 1 220 ? 12.827 -13.453 -14.787 1.00 94.94 220 ILE A C 1
ATOM 1817 O O . ILE A 1 220 ? 11.602 -13.528 -14.816 1.00 94.94 220 ILE A O 1
ATOM 1821 N N . ILE A 1 221 ? 13.609 -14.484 -14.499 1.00 93.94 221 ILE A N 1
ATOM 1822 C CA . ILE A 1 221 ? 13.126 -15.855 -14.344 1.00 93.94 221 ILE A CA 1
ATOM 1823 C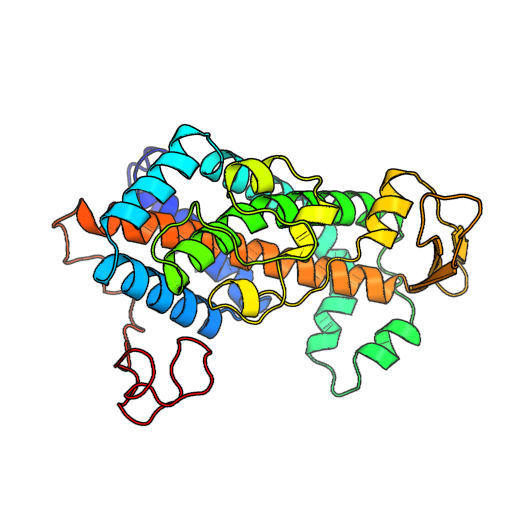 C . ILE A 1 221 ? 13.388 -16.300 -12.922 1.00 93.94 221 ILE A C 1
ATOM 1825 O O . ILE A 1 221 ? 14.490 -16.128 -12.402 1.00 93.94 221 ILE A O 1
ATOM 1829 N N . TYR A 1 222 ? 12.367 -16.846 -12.278 1.00 92.50 222 TYR A N 1
ATOM 1830 C CA . TYR A 1 222 ? 12.406 -17.192 -10.867 1.00 92.50 222 TYR A CA 1
ATOM 1831 C C . TYR A 1 222 ? 11.468 -18.355 -10.545 1.00 92.50 222 TYR A C 1
ATOM 1833 O O . TYR A 1 222 ? 10.524 -18.654 -11.272 1.00 92.50 222 TYR A O 1
ATOM 1841 N N . ASN A 1 223 ? 11.715 -19.018 -9.418 1.00 85.31 223 ASN A N 1
ATOM 1842 C CA . ASN A 1 223 ? 10.938 -20.181 -8.996 1.00 85.31 223 ASN A CA 1
ATOM 1843 C C . ASN A 1 223 ? 9.803 -19.797 -8.037 1.00 85.31 223 ASN A C 1
ATOM 1845 O O . ASN A 1 223 ? 9.967 -18.958 -7.151 1.00 85.31 223 ASN A O 1
ATOM 1849 N N . THR A 1 224 ? 8.650 -20.464 -8.153 1.00 72.75 224 THR A N 1
ATOM 1850 C CA . THR A 1 224 ? 7.495 -20.217 -7.265 1.00 72.75 224 THR A CA 1
ATOM 1851 C C . THR A 1 224 ? 7.571 -20.903 -5.907 1.00 72.75 224 THR A C 1
ATOM 1853 O O . THR A 1 224 ? 6.710 -20.673 -5.057 1.00 72.75 224 THR A O 1
ATOM 1856 N N . SER A 1 225 ? 8.527 -21.809 -5.698 1.00 64.81 225 SER A N 1
ATOM 1857 C CA . SER A 1 225 ? 8.607 -22.599 -4.472 1.00 64.81 225 SER A CA 1
ATOM 1858 C C . SER A 1 225 ? 10.037 -22.672 -3.943 1.00 64.81 225 SER A C 1
ATOM 1860 O O . SER A 1 225 ? 10.996 -22.834 -4.693 1.00 64.81 225 SER A O 1
ATOM 1862 N N . GLY A 1 226 ? 10.164 -22.589 -2.616 1.00 56.19 226 GLY A N 1
ATOM 1863 C CA . GLY A 1 226 ? 11.412 -22.898 -1.915 1.00 56.19 226 GLY A CA 1
ATOM 1864 C C . GLY A 1 226 ? 11.691 -24.404 -1.822 1.00 56.19 226 GLY A C 1
ATOM 1865 O O . GLY A 1 226 ? 12.666 -24.799 -1.192 1.00 56.19 226 GLY A O 1
ATOM 1866 N N . ASN A 1 227 ? 10.832 -25.254 -2.402 1.00 58.47 227 ASN A N 1
ATOM 1867 C CA . ASN A 1 227 ? 11.017 -26.698 -2.435 1.00 58.47 227 ASN A CA 1
ATOM 1868 C C . ASN A 1 227 ? 11.703 -27.088 -3.750 1.00 58.47 227 ASN A C 1
ATOM 1870 O O . ASN A 1 227 ? 11.126 -26.950 -4.826 1.00 58.47 227 ASN A O 1
ATOM 1874 N N . LEU A 1 228 ? 12.920 -27.627 -3.653 1.00 58.53 228 LEU A N 1
ATOM 1875 C CA . LEU A 1 228 ? 13.710 -28.077 -4.806 1.00 58.53 228 LEU A CA 1
ATOM 1876 C C . LEU A 1 228 ? 12.961 -29.087 -5.697 1.00 58.53 228 LEU A C 1
ATOM 1878 O O . LEU A 1 228 ? 13.240 -29.156 -6.889 1.00 58.53 228 LEU A O 1
ATOM 1882 N N . ASN A 1 229 ? 11.989 -29.818 -5.140 1.00 58.97 229 ASN A N 1
ATOM 1883 C CA . ASN A 1 229 ? 11.256 -30.881 -5.829 1.00 58.97 229 ASN A CA 1
ATOM 1884 C C . ASN A 1 229 ? 9.948 -30.425 -6.518 1.00 58.97 229 ASN A C 1
ATOM 1886 O O . ASN A 1 229 ? 9.323 -31.234 -7.195 1.00 58.97 229 ASN A O 1
ATOM 1890 N N . ASP A 1 230 ? 9.514 -29.168 -6.349 1.00 62.16 230 ASP A N 1
ATOM 1891 C CA . ASP A 1 230 ? 8.307 -28.593 -6.989 1.00 62.16 230 ASP A CA 1
ATOM 1892 C C . ASP A 1 230 ? 8.612 -27.167 -7.476 1.00 62.16 230 ASP A C 1
ATOM 1894 O O . ASP A 1 230 ? 7.983 -26.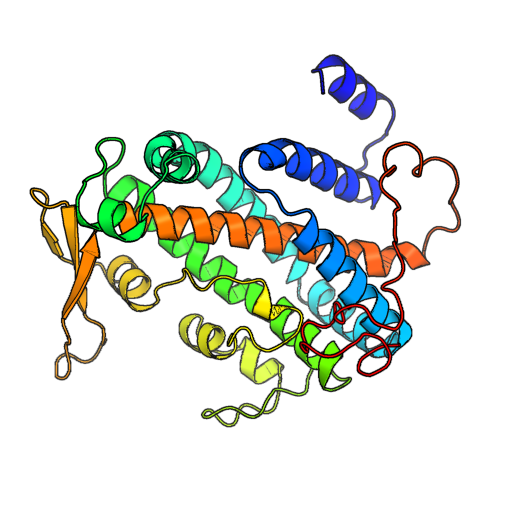181 -7.075 1.00 62.16 230 ASP A O 1
ATOM 1898 N N . ARG A 1 231 ? 9.679 -27.031 -8.271 1.00 63.28 231 ARG A N 1
ATOM 1899 C CA . ARG A 1 231 ? 10.057 -25.765 -8.906 1.00 63.28 231 ARG A CA 1
ATOM 1900 C C . ARG A 1 231 ? 9.207 -25.566 -10.155 1.00 63.28 231 ARG A C 1
ATOM 1902 O O . ARG A 1 231 ? 9.417 -26.232 -11.164 1.00 63.28 231 ARG A O 1
ATOM 1909 N N . ARG A 1 232 ? 8.241 -24.649 -10.083 1.00 77.06 232 ARG A N 1
ATOM 1910 C CA . ARG A 1 232 ? 7.584 -24.108 -11.276 1.00 77.06 232 ARG A CA 1
ATOM 1911 C C . ARG A 1 232 ? 8.282 -22.807 -11.625 1.00 77.06 232 ARG A C 1
ATOM 1913 O O . ARG A 1 232 ? 8.385 -21.920 -10.776 1.00 77.06 232 ARG A O 1
ATOM 1920 N N . GLU A 1 233 ? 8.786 -22.743 -12.845 1.00 83.25 233 GLU A N 1
ATOM 1921 C CA . GLU A 1 233 ? 9.412 -21.547 -13.386 1.00 83.25 233 GLU A CA 1
ATOM 1922 C C . GLU A 1 233 ? 8.328 -20.500 -13.669 1.00 83.25 233 GLU A C 1
ATOM 1924 O O . GLU A 1 233 ? 7.279 -20.802 -14.244 1.00 83.25 233 GLU A O 1
ATOM 1929 N N . GLN A 1 234 ? 8.564 -19.279 -13.206 1.00 89.81 234 GLN A N 1
ATOM 1930 C CA . GLN A 1 234 ? 7.811 -18.083 -13.555 1.00 89.81 234 GLN A CA 1
ATOM 1931 C C . GLN A 1 234 ? 8.764 -17.074 -14.180 1.00 89.81 234 GLN A C 1
ATOM 1933 O O . GLN A 1 234 ? 9.957 -17.060 -13.872 1.00 89.81 234 GLN A O 1
ATOM 1938 N N . SER A 1 235 ? 8.219 -16.205 -15.024 1.00 91.25 235 SER A N 1
ATOM 1939 C CA . SER A 1 235 ? 8.955 -15.066 -15.542 1.00 91.25 235 SER A CA 1
ATOM 1940 C C . SER A 1 235 ? 8.148 -13.778 -15.473 1.00 91.25 235 SER A C 1
ATOM 1942 O O . SER A 1 235 ? 6.920 -13.793 -15.390 1.00 91.25 235 SER A O 1
ATOM 1944 N N . MET A 1 236 ? 8.874 -12.665 -15.438 1.00 92.69 236 MET A N 1
ATOM 1945 C CA . MET A 1 236 ? 8.354 -11.302 -15.447 1.00 92.69 236 MET A CA 1
ATOM 1946 C C . MET A 1 236 ? 9.333 -10.424 -16.223 1.00 92.69 236 MET A C 1
ATOM 1948 O O . MET A 1 236 ? 10.547 -10.557 -16.062 1.00 92.69 236 MET A O 1
ATOM 1952 N N . PHE A 1 237 ? 8.835 -9.501 -17.041 1.00 95.12 237 PHE A N 1
ATOM 1953 C CA . PHE A 1 237 ? 9.705 -8.532 -17.710 1.00 95.12 237 PHE A CA 1
ATOM 1954 C C . PHE A 1 237 ? 10.131 -7.413 -16.754 1.00 95.12 237 PHE A C 1
ATOM 1956 O O . PHE A 1 237 ? 9.379 -7.011 -15.866 1.00 95.12 237 PHE A O 1
ATOM 1963 N N . LEU A 1 238 ? 11.322 -6.842 -16.954 1.00 96.06 238 LEU A N 1
ATOM 1964 C CA . LEU A 1 238 ? 11.802 -5.720 -16.137 1.00 96.06 238 LEU A CA 1
ATOM 1965 C C . LEU A 1 238 ? 10.831 -4.527 -16.154 1.00 96.06 238 LEU A C 1
ATOM 1967 O O . LEU A 1 238 ? 10.604 -3.905 -15.117 1.00 96.06 238 LEU A O 1
ATOM 1971 N N . ALA A 1 239 ? 10.213 -4.231 -17.299 1.00 95.62 239 ALA A N 1
ATOM 1972 C CA . ALA A 1 239 ? 9.196 -3.186 -17.401 1.00 95.62 239 ALA A CA 1
ATOM 1973 C C . ALA A 1 239 ? 7.968 -3.481 -16.516 1.00 95.62 239 ALA A C 1
ATOM 1975 O O . ALA A 1 239 ? 7.476 -2.585 -15.826 1.00 95.62 239 ALA A O 1
ATOM 1976 N N . GLU A 1 240 ? 7.515 -4.737 -16.469 1.00 94.50 240 GLU A N 1
ATOM 1977 C CA . GLU A 1 240 ? 6.423 -5.180 -15.597 1.00 94.50 240 GLU A CA 1
ATOM 1978 C C . GLU A 1 240 ? 6.793 -5.050 -14.113 1.00 94.50 240 GLU A C 1
ATOM 1980 O O . GLU A 1 240 ? 6.010 -4.513 -13.325 1.00 94.50 240 GLU A O 1
ATOM 1985 N N . LEU A 1 241 ? 8.016 -5.431 -13.729 1.00 95.25 241 LEU A N 1
ATOM 1986 C CA . LEU A 1 241 ? 8.517 -5.214 -12.369 1.00 95.25 241 LEU A CA 1
ATOM 1987 C C . LEU A 1 241 ? 8.487 -3.725 -11.999 1.00 95.25 241 LEU A C 1
ATOM 1989 O O . LEU A 1 241 ? 8.031 -3.364 -10.913 1.00 95.25 241 LEU A O 1
ATOM 1993 N N . CYS A 1 242 ? 8.935 -2.847 -12.897 1.00 96.00 242 CYS A N 1
ATOM 1994 C CA . CYS A 1 242 ? 8.914 -1.401 -12.681 1.00 96.00 242 CYS A CA 1
ATOM 1995 C C . CYS A 1 242 ? 7.489 -0.863 -12.516 1.00 96.00 242 CYS A C 1
ATOM 1997 O O . CYS A 1 242 ? 7.232 -0.030 -11.643 1.00 96.00 242 CYS A O 1
ATOM 1999 N N . TYR A 1 243 ? 6.547 -1.367 -13.314 1.00 94.44 243 TYR A N 1
ATOM 2000 C CA . TYR A 1 243 ? 5.129 -1.036 -13.200 1.00 94.44 243 TYR A CA 1
ATOM 2001 C C . TYR A 1 243 ? 4.544 -1.478 -11.857 1.00 94.44 243 TYR A C 1
ATOM 2003 O O . TYR A 1 243 ? 3.890 -0.686 -11.172 1.00 94.44 243 TYR A O 1
ATOM 2011 N N . ASN A 1 244 ? 4.832 -2.708 -11.433 1.00 93.94 244 ASN A N 1
ATOM 2012 C CA . ASN A 1 244 ? 4.406 -3.228 -10.137 1.00 93.94 244 ASN A CA 1
ATOM 2013 C C . ASN A 1 244 ? 5.009 -2.416 -8.985 1.00 93.94 244 ASN A C 1
ATOM 2015 O O . ASN A 1 244 ? 4.282 -2.011 -8.078 1.00 93.94 244 ASN A O 1
ATOM 2019 N N . THR A 1 245 ? 6.295 -2.071 -9.075 1.00 95.94 245 THR A N 1
ATOM 2020 C CA . THR A 1 245 ? 7.006 -1.234 -8.095 1.00 95.94 245 THR A CA 1
ATOM 2021 C C . THR A 1 245 ? 6.361 0.147 -7.964 1.00 95.94 245 THR A C 1
ATOM 2023 O O . THR A 1 245 ? 6.092 0.609 -6.853 1.00 95.94 245 THR A O 1
ATOM 2026 N N . LEU A 1 246 ? 6.047 0.801 -9.090 1.00 94.88 246 LEU A N 1
ATOM 2027 C CA . LEU A 1 246 ? 5.362 2.092 -9.087 1.00 94.88 246 LEU A CA 1
ATOM 2028 C C . LEU A 1 246 ? 3.989 1.984 -8.408 1.00 94.88 246 LEU A C 1
ATOM 2030 O O . LEU A 1 246 ? 3.673 2.790 -7.537 1.00 94.88 246 LEU A O 1
ATOM 2034 N N . ASN A 1 247 ? 3.187 0.969 -8.741 1.00 92.50 247 ASN A N 1
ATOM 2035 C CA . ASN A 1 247 ? 1.873 0.760 -8.120 1.00 92.50 247 ASN A CA 1
ATOM 2036 C C . ASN A 1 247 ? 1.954 0.417 -6.622 1.00 92.50 247 ASN A C 1
ATOM 2038 O O . ASN A 1 247 ? 1.097 0.850 -5.844 1.00 92.50 247 ASN A O 1
ATOM 2042 N N . MET A 1 248 ? 2.996 -0.299 -6.194 1.00 94.56 248 MET A N 1
ATOM 2043 C CA . MET A 1 248 ? 3.275 -0.536 -4.777 1.00 94.56 248 MET A CA 1
ATOM 2044 C C . MET A 1 248 ? 3.564 0.779 -4.052 1.00 94.56 248 MET A C 1
ATOM 2046 O O . MET A 1 248 ? 2.996 1.029 -2.989 1.00 94.56 248 MET A O 1
ATOM 2050 N N . PHE A 1 249 ? 4.363 1.669 -4.643 1.00 94.81 249 PHE A N 1
ATOM 2051 C CA . PHE A 1 249 ? 4.600 2.989 -4.062 1.00 94.81 249 PHE A CA 1
ATOM 2052 C C . PHE A 1 249 ? 3.317 3.839 -3.986 1.00 94.81 249 PHE A C 1
ATOM 2054 O O . PHE A 1 249 ? 3.045 4.469 -2.965 1.00 94.81 249 PHE A O 1
ATOM 2061 N N . LEU A 1 250 ? 2.461 3.810 -5.013 1.00 92.44 250 LEU A N 1
ATOM 2062 C CA . LEU A 1 250 ? 1.155 4.486 -4.958 1.00 92.44 250 LEU A CA 1
ATOM 2063 C C . LEU A 1 250 ? 0.251 3.915 -3.852 1.00 92.44 250 LEU A C 1
ATOM 2065 O O . LEU A 1 250 ? -0.461 4.655 -3.170 1.00 92.44 250 LEU A O 1
ATOM 2069 N N . SER A 1 251 ? 0.322 2.605 -3.615 1.00 92.12 251 SER A N 1
ATOM 2070 C CA . SER A 1 251 ? -0.364 1.955 -2.493 1.00 92.12 251 SER A CA 1
ATOM 2071 C C . SER A 1 251 ? 0.214 2.385 -1.141 1.00 92.12 251 SER A C 1
ATOM 2073 O O . SER A 1 251 ? -0.536 2.591 -0.186 1.00 92.12 251 SER A O 1
ATOM 2075 N N . LEU A 1 252 ? 1.529 2.600 -1.057 1.00 94.00 252 LEU A N 1
ATOM 2076 C CA . LEU A 1 252 ? 2.190 3.141 0.132 1.00 94.00 252 LEU A CA 1
ATOM 2077 C C . LEU A 1 252 ? 1.722 4.579 0.428 1.00 94.00 252 LEU A C 1
ATOM 2079 O O . LEU A 1 252 ? 1.457 4.909 1.585 1.00 94.00 252 LEU A O 1
ATOM 2083 N N . LEU A 1 253 ? 1.535 5.418 -0.599 1.00 92.31 253 LEU A N 1
ATOM 2084 C CA . LEU A 1 253 ? 0.928 6.749 -0.442 1.00 92.31 253 LEU A CA 1
ATOM 2085 C C . LEU A 1 253 ? -0.502 6.659 0.109 1.00 92.31 253 LEU A C 1
ATOM 2087 O O . LEU A 1 253 ? -0.869 7.405 1.017 1.00 92.31 253 LEU A O 1
ATOM 2091 N N . ASN A 1 254 ? -1.307 5.721 -0.392 1.00 91.75 254 ASN A N 1
ATOM 2092 C CA . ASN A 1 254 ? -2.647 5.466 0.141 1.00 91.75 254 ASN A CA 1
ATOM 2093 C C . ASN A 1 254 ? -2.612 5.064 1.622 1.00 91.75 254 ASN A C 1
ATOM 2095 O O . ASN A 1 254 ? -3.408 5.579 2.415 1.00 91.75 254 ASN A O 1
ATOM 2099 N N . PHE A 1 255 ? -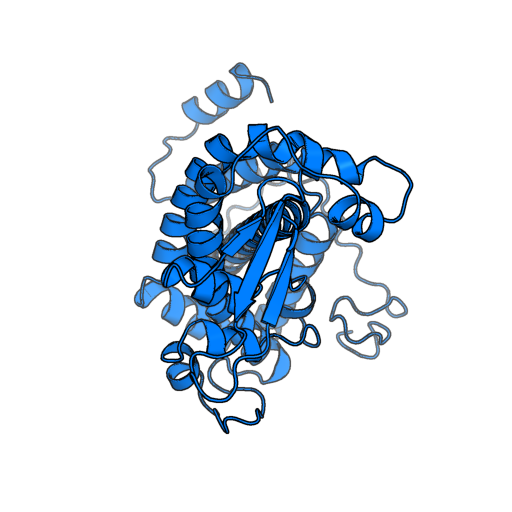1.664 4.213 2.021 1.00 92.06 255 PHE A N 1
ATOM 2100 C CA . PHE A 1 255 ? -1.443 3.860 3.424 1.00 92.06 255 PHE A CA 1
ATOM 2101 C C . PHE A 1 255 ? -1.081 5.065 4.287 1.00 92.06 255 PHE A C 1
ATOM 2103 O O . PHE A 1 255 ? -1.668 5.250 5.353 1.00 92.06 255 PHE A O 1
ATOM 2110 N N . TYR A 1 256 ? -0.172 5.916 3.815 1.00 91.75 256 TYR A N 1
ATOM 2111 C CA . TYR A 1 256 ? 0.180 7.155 4.502 1.00 91.75 256 TYR A CA 1
ATOM 2112 C C . TYR A 1 256 ? -1.052 8.034 4.758 1.00 91.75 256 TYR A C 1
ATOM 2114 O O . TYR A 1 256 ? -1.273 8.516 5.873 1.00 91.75 256 TYR A O 1
ATOM 2122 N N . PHE A 1 257 ? -1.916 8.180 3.751 1.00 90.31 257 PHE A N 1
ATOM 2123 C CA . PHE A 1 257 ? -3.156 8.932 3.904 1.00 90.31 257 PHE A CA 1
ATOM 2124 C C . PHE A 1 257 ? -4.153 8.252 4.852 1.00 90.31 257 PHE A C 1
ATOM 2126 O O . PHE A 1 257 ? -4.802 8.946 5.632 1.00 90.31 257 PHE A O 1
ATOM 2133 N N . LEU A 1 258 ? -4.252 6.920 4.846 1.00 92.81 258 LEU A N 1
ATOM 2134 C CA . LEU A 1 258 ? -5.080 6.174 5.799 1.00 92.81 258 LEU A CA 1
ATOM 2135 C C . LEU A 1 258 ? -4.624 6.408 7.242 1.00 92.81 258 LEU A C 1
ATOM 2137 O O . LEU A 1 258 ? -5.439 6.754 8.094 1.00 92.81 258 LEU A O 1
ATOM 2141 N N . VAL A 1 259 ? -3.323 6.279 7.505 1.00 92.88 259 VAL A N 1
ATOM 2142 C CA . VAL A 1 259 ? -2.729 6.523 8.825 1.00 92.88 259 VAL A CA 1
ATOM 2143 C C . VAL A 1 259 ? -3.016 7.955 9.293 1.00 92.88 259 VAL A C 1
ATOM 2145 O O . VAL A 1 259 ? -3.420 8.170 10.440 1.00 92.88 259 VAL A O 1
ATOM 2148 N N . TYR A 1 260 ? -2.887 8.941 8.399 1.00 90.06 260 TYR A N 1
ATOM 2149 C CA . TYR A 1 260 ? -3.295 10.316 8.686 1.00 90.06 260 TYR A CA 1
ATOM 2150 C C . TYR A 1 260 ? -4.780 10.417 9.060 1.00 90.06 260 TYR A C 1
ATOM 2152 O O . TYR A 1 260 ? -5.116 11.061 10.055 1.00 90.06 260 TYR A O 1
ATOM 2160 N N . TYR A 1 261 ? -5.680 9.779 8.306 1.00 89.56 261 TYR A N 1
ATOM 2161 C CA . TYR A 1 261 ? -7.113 9.842 8.591 1.00 89.56 261 TYR A CA 1
ATOM 2162 C C . TYR A 1 261 ? -7.496 9.151 9.900 1.00 89.56 261 TYR A C 1
ATOM 2164 O O . TYR A 1 261 ? -8.361 9.664 10.613 1.00 89.56 261 TYR A O 1
ATOM 2172 N N . VAL A 1 262 ? -6.832 8.051 10.259 1.00 91.94 262 VAL A N 1
ATOM 2173 C CA . VAL A 1 262 ? -6.995 7.390 11.563 1.00 91.94 262 VAL A CA 1
ATOM 2174 C C . VAL A 1 262 ? -6.635 8.365 12.689 1.00 91.94 262 VAL A C 1
ATOM 2176 O O . VAL A 1 262 ? -7.455 8.620 13.572 1.00 91.94 262 VAL A O 1
ATOM 2179 N N . ARG A 1 263 ? -5.468 9.020 12.609 1.00 88.88 263 ARG A N 1
ATOM 2180 C CA . ARG A 1 263 ? -5.056 10.046 13.585 1.00 88.88 263 ARG A CA 1
ATOM 2181 C C . ARG A 1 263 ? -6.014 11.234 13.625 1.00 88.88 263 ARG A C 1
ATOM 2183 O O . ARG A 1 263 ? -6.448 11.639 14.700 1.00 88.88 263 ARG A O 1
ATOM 2190 N N . ARG A 1 264 ? -6.403 11.776 12.468 1.00 85.00 264 ARG A N 1
ATOM 2191 C CA . ARG A 1 264 ? -7.367 12.887 12.388 1.00 85.00 264 ARG A CA 1
ATOM 2192 C C . ARG A 1 264 ? -8.691 12.517 13.058 1.00 85.00 264 ARG A C 1
ATOM 2194 O O . ARG A 1 264 ? -9.244 13.331 13.789 1.00 85.00 264 ARG A O 1
ATOM 2201 N N . THR A 1 265 ? -9.181 11.300 12.840 1.00 85.50 265 THR A N 1
ATOM 2202 C CA . THR A 1 265 ? -10.441 10.808 13.421 1.00 85.50 265 THR A CA 1
ATOM 2203 C C . THR A 1 265 ? -10.383 10.752 14.948 1.00 85.50 265 THR A C 1
ATOM 2205 O O . THR A 1 265 ? -11.353 11.156 15.601 1.00 85.50 265 THR A O 1
ATOM 2208 N N . LYS A 1 266 ? -9.238 10.341 15.508 1.00 86.12 266 LYS A N 1
ATOM 2209 C CA . LYS A 1 266 ? -8.959 10.370 16.949 1.00 86.12 266 LYS A CA 1
ATOM 2210 C C . LYS A 1 266 ? -8.933 11.801 17.506 1.00 86.12 266 LYS A C 1
ATOM 2212 O O . LYS A 1 266 ? -9.657 12.111 18.449 1.00 86.12 266 LYS A O 1
ATOM 2217 N N . TYR A 1 267 ? -8.150 12.699 16.907 1.00 76.69 267 TYR A N 1
ATOM 2218 C CA . TYR A 1 267 ? -7.926 14.049 17.454 1.00 76.69 267 TYR A CA 1
ATOM 2219 C C . TYR A 1 267 ? -8.998 15.087 17.102 1.00 76.69 267 TYR A C 1
ATOM 2221 O O . TYR A 1 267 ? -9.031 16.158 17.703 1.00 76.69 267 TYR A O 1
ATOM 2229 N N . ALA A 1 268 ? -9.919 14.791 16.181 1.00 66.56 268 ALA A N 1
ATOM 2230 C CA . ALA A 1 268 ? -11.095 15.635 15.946 1.00 66.56 268 ALA A CA 1
ATOM 2231 C C . ALA A 1 268 ? -11.992 15.776 17.198 1.00 66.56 268 ALA A C 1
ATOM 2233 O O . ALA A 1 268 ? -12.872 16.627 17.222 1.00 66.56 268 ALA A O 1
ATOM 2234 N N . VAL A 1 269 ? -11.771 14.956 18.235 1.00 44.91 269 VAL A N 1
ATOM 2235 C CA . VAL A 1 269 ? -12.492 14.983 19.520 1.00 44.91 269 VAL A CA 1
ATOM 2236 C C . VAL A 1 269 ? -11.876 15.966 20.526 1.00 44.91 269 VAL A C 1
ATOM 2238 O O . VAL A 1 269 ? -12.562 16.392 21.446 1.00 44.91 269 VAL A O 1
ATOM 2241 N N . THR A 1 270 ? -10.609 16.365 20.372 1.00 38.91 270 THR A N 1
ATOM 2242 C CA . THR A 1 270 ? -9.893 17.091 21.439 1.00 38.91 270 THR A CA 1
ATOM 2243 C C . THR A 1 270 ? -9.844 18.610 21.277 1.00 38.91 270 THR A C 1
ATOM 2245 O O . THR A 1 270 ? -9.488 19.284 22.234 1.00 38.91 270 THR A O 1
ATOM 2248 N N . ASN A 1 271 ? -10.227 19.176 20.125 1.00 35.25 271 ASN A N 1
ATOM 2249 C CA . ASN A 1 271 ? -10.204 20.628 19.909 1.00 35.25 271 ASN A CA 1
ATOM 2250 C C . ASN A 1 271 ? -11.591 21.181 19.563 1.00 35.25 271 ASN A C 1
ATOM 2252 O O . ASN A 1 271 ? -12.024 21.133 18.414 1.00 35.25 271 ASN A O 1
ATOM 2256 N N . SER A 1 272 ? -12.220 21.842 20.534 1.00 30.41 272 SER A N 1
ATOM 2257 C CA . SER A 1 272 ? -13.324 22.790 20.338 1.00 30.41 272 SER A CA 1
ATOM 2258 C C . SER A 1 272 ? -12.870 24.116 19.697 1.00 30.41 272 SER A C 1
ATOM 2260 O O . SER A 1 272 ? -13.434 25.167 19.985 1.00 30.41 272 SER A O 1
ATOM 2262 N N . LEU A 1 273 ? -11.846 24.099 18.837 1.00 34.19 273 LEU A N 1
ATOM 2263 C CA . LEU A 1 273 ? -11.360 25.282 18.121 1.00 34.19 273 LEU A CA 1
ATOM 2264 C C . LEU A 1 273 ? -11.623 25.122 16.621 1.00 34.19 273 LEU A C 1
ATOM 2266 O O . LEU A 1 273 ? -10.730 25.006 15.785 1.00 34.19 273 LEU A O 1
ATOM 2270 N N . SER A 1 274 ? -12.915 25.055 16.315 1.00 43.09 274 SER A N 1
ATOM 2271 C CA . SER A 1 274 ? -13.480 25.199 14.981 1.00 43.09 274 SER A CA 1
ATOM 2272 C C . SER A 1 274 ? -13.691 26.694 14.728 1.00 43.09 274 SER A C 1
ATOM 2274 O O . SER A 1 274 ? -14.555 27.279 15.379 1.00 43.09 274 SER A O 1
ATOM 2276 N N . SER A 1 275 ? -12.941 27.291 13.795 1.00 30.36 275 SER A N 1
ATOM 2277 C CA . SER A 1 275 ? -13.432 28.439 12.998 1.00 30.36 275 SER A CA 1
ATOM 2278 C C . SER A 1 275 ? -12.475 28.955 11.914 1.00 30.36 275 SER A C 1
ATOM 2280 O O . SER A 1 275 ? -12.941 29.672 11.037 1.00 30.36 275 SER A O 1
ATOM 2282 N N . HIS A 1 276 ? -11.176 28.619 11.903 1.00 33.41 276 HIS A N 1
ATOM 2283 C CA . HIS A 1 276 ? -10.230 29.220 10.928 1.00 33.41 276 HIS A CA 1
ATOM 2284 C C . HIS A 1 276 ? -9.469 28.233 10.031 1.00 33.41 276 HIS A C 1
ATOM 2286 O O . HIS A 1 276 ? -8.589 28.632 9.277 1.00 33.41 276 HIS A O 1
ATOM 2292 N N . ILE A 1 277 ? -9.813 26.943 10.062 1.00 40.97 277 ILE A N 1
ATOM 2293 C CA . ILE A 1 277 ? -9.157 25.919 9.224 1.00 40.97 277 ILE A CA 1
ATOM 2294 C C . ILE A 1 277 ? -10.046 25.505 8.029 1.00 40.97 277 ILE A C 1
ATOM 2296 O O . ILE A 1 277 ? -9.591 24.801 7.130 1.00 40.97 277 ILE A O 1
ATOM 2300 N N . SER A 1 278 ? -11.286 26.004 7.952 1.00 38.12 278 SER A N 1
ATOM 2301 C CA . SER A 1 278 ? -12.252 25.656 6.897 1.00 38.12 278 SER A CA 1
ATOM 2302 C C . SER A 1 278 ? -12.018 26.343 5.546 1.00 38.12 278 SER A C 1
ATOM 2304 O O . SER A 1 278 ? -12.583 25.898 4.555 1.00 38.12 278 SER A O 1
ATOM 2306 N N . GLU A 1 279 ? -11.197 27.392 5.450 1.00 36.59 279 GLU A N 1
ATOM 2307 C CA . GLU A 1 279 ? -11.088 28.180 4.204 1.00 36.59 279 GLU A CA 1
ATOM 2308 C C . GLU A 1 279 ? -10.175 27.569 3.124 1.00 36.59 279 GLU A C 1
ATOM 2310 O O . GLU A 1 279 ? -10.218 27.994 1.974 1.00 36.59 279 GLU A O 1
ATOM 2315 N N . LEU A 1 280 ? -9.404 26.523 3.443 1.00 37.12 280 LEU A N 1
ATOM 2316 C CA . LEU A 1 280 ? -8.632 25.744 2.454 1.00 37.12 280 LEU A CA 1
ATOM 2317 C C . LEU A 1 280 ? -9.128 24.293 2.311 1.00 37.12 280 LEU A C 1
ATOM 2319 O O . LEU A 1 280 ? -8.622 23.557 1.467 1.00 37.12 280 LEU A O 1
ATOM 2323 N N . ASP A 1 281 ? -10.128 23.907 3.109 1.00 41.28 281 ASP A N 1
ATOM 2324 C CA . ASP A 1 281 ? -10.860 22.634 3.035 1.00 41.28 281 ASP A CA 1
ATOM 2325 C C . ASP A 1 281 ? -12.119 22.768 2.143 1.00 41.28 281 ASP A C 1
ATOM 2327 O O . ASP A 1 281 ? -13.007 21.920 2.205 1.00 41.28 281 ASP A O 1
ATOM 2331 N N . LEU A 1 282 ? -12.199 23.804 1.289 1.00 37.97 282 LEU A N 1
ATOM 2332 C CA . LEU A 1 282 ? -13.263 24.004 0.292 1.00 37.97 282 LEU A CA 1
ATOM 2333 C C . LEU A 1 282 ? -13.188 22.972 -0.849 1.00 37.97 282 LEU A C 1
ATOM 2335 O O . LEU A 1 282 ? -12.951 23.316 -1.996 1.00 37.97 282 LEU A O 1
ATOM 2339 N N . GLU A 1 283 ? -13.393 21.707 -0.497 1.00 38.03 283 GLU A N 1
ATOM 2340 C CA . GLU A 1 283 ? -14.373 20.805 -1.103 1.00 38.03 283 GLU A CA 1
ATOM 2341 C C . GLU A 1 283 ? -14.950 19.939 0.037 1.00 38.03 283 GLU A C 1
ATOM 2343 O O . GLU A 1 283 ? -14.835 18.711 0.067 1.00 38.03 283 GLU A O 1
ATOM 2348 N N . ASP A 1 284 ? -15.566 20.588 1.031 1.00 40.78 284 ASP A N 1
ATOM 2349 C CA . ASP A 1 284 ? -16.625 19.959 1.823 1.00 40.78 284 ASP A CA 1
ATOM 2350 C C . ASP A 1 284 ? -17.915 19.988 0.995 1.00 40.78 284 ASP A C 1
ATOM 2352 O O . ASP A 1 284 ? -18.878 20.690 1.285 1.00 40.78 284 ASP A O 1
AT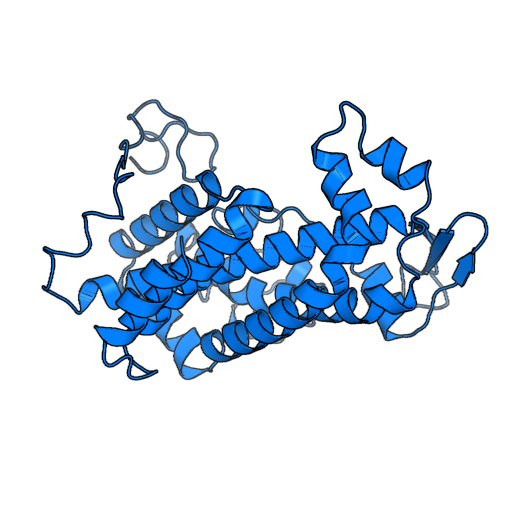OM 2356 N N . SER A 1 285 ? -17.911 19.227 -0.096 1.00 37.03 285 SER A N 1
ATOM 2357 C CA . SER A 1 285 ? -19.119 18.551 -0.534 1.00 37.03 285 SER A CA 1
ATOM 2358 C C . SER A 1 285 ? -19.052 17.143 0.041 1.00 37.03 285 SER A C 1
ATOM 2360 O O . SER A 1 285 ? -18.791 16.146 -0.633 1.00 37.03 285 SER A O 1
ATOM 2362 N N . SER A 1 286 ? -19.334 17.031 1.337 1.00 46.09 286 SER A N 1
ATOM 2363 C CA . SER A 1 286 ? -20.083 15.871 1.800 1.00 46.09 286 SER A CA 1
ATOM 2364 C C . SER A 1 286 ? -21.455 15.891 1.111 1.00 46.09 286 SER A C 1
ATOM 2366 O O . SER A 1 286 ? -22.485 16.159 1.726 1.00 46.09 286 SER A O 1
ATOM 2368 N N . GLU A 1 287 ? -21.485 15.617 -0.199 1.00 47.41 287 GLU A N 1
ATOM 2369 C CA . GLU A 1 287 ? -22.685 15.108 -0.844 1.00 47.41 287 GLU A CA 1
ATOM 2370 C C . GLU A 1 287 ? -23.038 13.846 -0.065 1.00 47.41 287 GLU A C 1
ATOM 2372 O O . GLU A 1 287 ? -22.405 12.796 -0.192 1.00 47.41 287 GLU A O 1
ATOM 2377 N N . LYS A 1 288 ? -23.991 13.985 0.861 1.00 56.44 288 LYS A N 1
ATOM 2378 C CA . LYS A 1 288 ? -24.577 12.848 1.553 1.00 56.44 288 LYS A CA 1
ATOM 2379 C C . LYS A 1 288 ? -25.062 11.919 0.454 1.00 56.44 288 LYS A C 1
ATOM 2381 O O . LYS A 1 288 ? -25.929 12.328 -0.315 1.00 56.44 288 LYS A O 1
ATOM 2386 N N . ALA A 1 289 ? -24.498 10.711 0.395 1.00 64.31 289 ALA A N 1
ATOM 2387 C CA . ALA A 1 289 ? -24.936 9.690 -0.543 1.00 64.31 289 ALA A CA 1
ATOM 2388 C C . ALA A 1 289 ? -26.466 9.629 -0.493 1.00 64.31 289 ALA A C 1
ATOM 2390 O O . ALA A 1 289 ? -27.064 9.395 0.566 1.00 64.31 289 ALA A O 1
ATOM 2391 N N . GLY A 1 290 ? -27.106 9.931 -1.619 1.00 72.06 290 GLY A N 1
ATOM 2392 C CA . GLY A 1 290 ? -28.547 9.916 -1.729 1.00 72.06 290 GLY A CA 1
ATOM 2393 C C . GLY A 1 290 ? -29.052 8.527 -1.366 1.00 72.06 290 GLY A C 1
ATOM 2394 O O . GLY A 1 290 ? -28.408 7.517 -1.645 1.00 72.06 290 GLY A O 1
ATOM 2395 N N . ARG A 1 291 ? -30.243 8.435 -0.762 1.00 79.12 291 ARG A N 1
ATOM 2396 C CA . ARG A 1 291 ? -30.847 7.150 -0.345 1.00 79.12 291 ARG A CA 1
ATOM 2397 C C . ARG A 1 291 ? -30.787 6.056 -1.425 1.00 79.12 291 ARG A C 1
ATOM 2399 O O . ARG A 1 291 ? -30.773 4.872 -1.092 1.00 79.12 291 ARG A O 1
ATOM 2406 N N . ASN A 1 292 ? -30.808 6.436 -2.703 1.00 83.06 292 ASN A N 1
ATOM 2407 C CA . ASN A 1 292 ? -30.795 5.518 -3.838 1.00 83.06 292 ASN A CA 1
ATOM 2408 C C . ASN A 1 292 ? -29.424 5.345 -4.518 1.00 83.06 292 ASN A C 1
ATOM 2410 O O . ASN A 1 292 ? -29.347 4.511 -5.422 1.00 83.06 292 ASN A O 1
ATOM 2414 N N . ASP A 1 293 ? -28.387 6.069 -4.098 1.00 81.06 293 ASP A N 1
ATOM 2415 C CA . ASP A 1 293 ? -27.035 5.969 -4.656 1.00 81.06 293 ASP A CA 1
ATOM 2416 C C . ASP A 1 293 ? -26.378 4.657 -4.237 1.00 81.06 293 ASP A C 1
ATOM 2418 O O . ASP A 1 293 ? -26.768 4.052 -3.231 1.00 81.06 293 ASP A O 1
ATOM 2422 N N . LYS A 1 294 ? -25.378 4.196 -4.998 1.00 75.44 294 LYS A N 1
ATOM 2423 C CA . LYS A 1 294 ? -24.567 3.048 -4.576 1.00 75.44 294 LYS A CA 1
ATOM 2424 C C . LYS A 1 294 ? -23.909 3.372 -3.242 1.00 75.44 294 LYS A C 1
ATOM 2426 O O . LYS A 1 294 ? -23.343 4.447 -3.061 1.00 75.44 294 LYS A O 1
ATOM 2431 N N . CYS A 1 295 ? -23.995 2.437 -2.304 1.00 70.69 295 CYS A N 1
ATOM 2432 C CA . CYS A 1 295 ? -23.478 2.660 -0.977 1.00 70.69 295 CYS A CA 1
ATOM 2433 C C . CYS A 1 295 ? -21.947 2.776 -1.036 1.00 70.69 295 CYS A C 1
ATOM 2435 O O . CYS A 1 295 ? -21.284 1.859 -1.536 1.00 70.69 295 CYS A O 1
ATOM 2437 N N . PRO A 1 296 ? -21.363 3.847 -0.469 1.00 67.12 296 PRO A N 1
ATOM 2438 C CA . PRO A 1 296 ? -19.915 4.014 -0.408 1.00 67.12 296 PRO A CA 1
ATOM 2439 C C . PRO A 1 296 ? -19.225 2.921 0.426 1.00 67.12 296 PRO A C 1
ATOM 2441 O O . PRO A 1 296 ? -18.008 2.781 0.324 1.00 67.12 296 PRO A O 1
ATOM 2444 N N . CYS A 1 297 ? -19.997 2.101 1.170 1.00 60.41 297 CYS A N 1
ATOM 2445 C CA . CYS A 1 297 ? -19.560 0.877 1.857 1.00 60.41 297 CYS A CA 1
ATOM 2446 C C . CYS A 1 297 ? -18.920 -0.170 0.913 1.00 60.41 297 CYS A C 1
ATOM 2448 O O . CYS A 1 297 ? -18.274 -1.103 1.374 1.00 60.41 297 CYS A O 1
ATOM 2450 N N . GLY A 1 298 ? -19.080 -0.027 -0.410 1.00 58.03 298 GLY A N 1
ATOM 2451 C CA . GLY A 1 298 ? -18.524 -0.964 -1.389 1.00 58.03 298 GLY A CA 1
ATOM 2452 C C . GLY A 1 298 ? -19.327 -2.259 -1.538 1.00 58.03 298 GLY A C 1
ATOM 2453 O O . GLY A 1 298 ? -18.943 -3.106 -2.332 1.00 58.03 298 GLY A O 1
ATOM 2454 N N . SER A 1 299 ? -20.470 -2.392 -0.854 1.00 66.44 299 SER A N 1
ATOM 2455 C CA . SER A 1 299 ? -21.337 -3.580 -0.936 1.00 66.44 299 SER A CA 1
ATOM 2456 C C . SER A 1 299 ? -22.026 -3.770 -2.289 1.00 66.44 299 SER A C 1
ATOM 2458 O O . SER A 1 299 ? -22.617 -4.816 -2.532 1.00 66.44 299 SER A O 1
ATOM 2460 N N . GLY A 1 300 ? -22.030 -2.747 -3.150 1.00 69.06 300 GLY A N 1
ATOM 2461 C CA . GLY A 1 300 ? -22.788 -2.737 -4.404 1.00 69.06 300 GLY A CA 1
ATOM 2462 C C . GLY A 1 300 ? -24.288 -2.438 -4.248 1.00 69.06 300 GLY A C 1
ATOM 2463 O O . GLY A 1 300 ? -24.946 -2.152 -5.249 1.00 69.06 300 GLY A O 1
ATOM 2464 N N . GLU A 1 301 ? -24.817 -2.423 -3.020 1.00 76.56 301 GLU A N 1
ATOM 2465 C CA . GLU A 1 301 ? -26.217 -2.104 -2.704 1.00 76.56 301 GLU A CA 1
ATOM 2466 C C . GLU A 1 301 ? -26.498 -0.594 -2.696 1.00 76.56 301 GLU A C 1
ATOM 2468 O O . GLU A 1 301 ? -25.586 0.228 -2.626 1.00 76.56 301 GLU A O 1
ATOM 2473 N N . LYS A 1 302 ? -27.780 -0.202 -2.723 1.00 82.19 302 LYS A N 1
ATOM 2474 C CA . LYS A 1 302 ? -28.183 1.206 -2.520 1.00 82.19 302 LYS A CA 1
ATOM 2475 C C . LYS A 1 302 ? -27.921 1.647 -1.075 1.00 82.19 302 LYS A C 1
ATOM 2477 O O . LYS A 1 302 ? -28.094 0.842 -0.163 1.00 82.19 302 LYS A O 1
ATOM 2482 N N . TYR A 1 303 ? -27.600 2.923 -0.839 1.00 81.31 303 TYR A N 1
ATOM 2483 C CA . TYR A 1 303 ? -27.285 3.462 0.493 1.00 81.31 303 TYR A CA 1
ATOM 2484 C C . TYR A 1 303 ? -28.342 3.091 1.548 1.00 81.31 303 TYR A C 1
ATOM 2486 O O . TYR A 1 303 ? -27.983 2.495 2.560 1.00 81.31 303 TYR A O 1
ATOM 2494 N N . LYS A 1 304 ? -29.639 3.276 1.245 1.00 79.62 304 LYS A N 1
ATOM 2495 C CA . LYS A 1 304 ? -30.782 2.914 2.120 1.00 79.62 304 LYS A CA 1
ATOM 2496 C C . LYS A 1 304 ? -30.931 1.422 2.461 1.00 79.62 304 LYS A C 1
ATOM 2498 O O . LYS A 1 304 ? -31.857 1.047 3.170 1.00 79.62 304 LYS A O 1
ATOM 2503 N N . LYS A 1 305 ? -30.149 0.559 1.813 1.00 78.94 305 LYS A N 1
ATOM 2504 C CA . LYS A 1 305 ? -30.142 -0.895 2.014 1.00 78.94 305 LYS A CA 1
ATOM 2505 C C . LYS A 1 305 ? -28.824 -1.402 2.626 1.00 78.94 305 LYS A C 1
ATOM 2507 O O . LYS A 1 305 ? -28.752 -2.587 2.919 1.00 78.94 305 LYS A O 1
ATOM 2512 N N . CYS A 1 306 ? -27.801 -0.550 2.792 1.00 77.56 306 CYS A N 1
ATOM 2513 C CA . CYS A 1 306 ? -26.518 -0.894 3.439 1.00 77.56 306 CYS A CA 1
ATOM 2514 C C . CYS A 1 306 ? -26.325 -0.077 4.728 1.00 77.56 306 CYS A C 1
ATOM 2516 O O . CYS A 1 306 ? -26.447 -0.619 5.820 1.00 77.56 306 CYS A O 1
ATOM 2518 N N . CYS A 1 307 ? -26.036 1.223 4.606 1.00 67.00 307 CYS A N 1
ATOM 2519 C CA . CYS A 1 307 ? -25.597 2.072 5.724 1.00 67.00 307 CYS A CA 1
ATOM 2520 C C . CYS A 1 307 ? -26.533 3.251 6.043 1.00 67.00 307 CYS A C 1
ATOM 2522 O O . CYS A 1 307 ? -26.176 4.080 6.878 1.00 67.00 307 CYS A O 1
ATOM 2524 N N . GLY A 1 308 ? -27.667 3.378 5.347 1.00 66.75 308 GLY A N 1
ATOM 2525 C CA . GLY A 1 308 ? -28.582 4.524 5.437 1.00 66.75 308 GLY A CA 1
ATOM 2526 C C . GLY A 1 308 ? -30.009 4.188 5.818 1.00 66.75 308 GLY A C 1
ATOM 2527 O O . GLY A 1 308 ? -30.358 2.990 5.824 1.00 66.75 308 GLY A O 1
#

Secondary structure (DSSP, 8-state):
--HHHHHHHHHHS---TTSHHHHHHHHHHHHHHHTTT---HHHHHHHHHHHHHHHHH-HHHHHHHHHHHHHTTHHHHHHHHHHHHHHHHHHHHHHHHHHHHGGGSSS-HHHHHHH---SS--HHHHHHHHHHHHHHHHHHHHHHHHHHHHHHHS-TTBPPP-TT---BHHHHHTS-HHHHHTT--S-STTGGG------HHHHHHHHHT-EEEETTTTEEEEES-S-TTS--EEEEEHHHHHHHHHHHHHHHHHHHHHHHHHHHHHHTTT----SSSTTS-------PPPTTSBPTTSSSSBHHHHT-

Foldseek 3Di:
DDPVVVVVVVVPDPPPVPDLVVLVVVLVVVCVVCCVLDDCPLVLVLLLVLLVLLCVVAVPQLVVLVCVCVVVCVLVVLVVLLVVLVVLCVVCVVQLVVLSCLVVDPDDSVCVQQVDAGDSDDCVSCLVSLLSLLQSLLLLLLVLQLSQCCRPVVHSQAHDCDPVRDGGSVVLNPDDSVVSVRSQPLQFRRSVVQDPLRDPFSSVCSVVVAWDADPVSQKIWTFPDPDPVDTDIDIGHPSSSSNSSSSSSSVSSSSSSSSSSSVCSVCVVPDPPPDPPVPVVPVPPPVPQPQQHQPSRNNRHGCVVPPD

pLDDT: mean 80.89, std 17.45, range [30.36, 97.31]